Protein AF-A0A067QAR6-F1 (afdb_monomer_lite)

Structure (mmCIF, N/CA/C/O backbone):
data_AF-A0A067QAR6-F1
#
_entry.id   AF-A0A067QAR6-F1
#
loop_
_atom_site.group_PDB
_atom_site.id
_atom_site.type_symbol
_atom_site.label_atom_id
_atom_site.label_alt_id
_atom_site.label_comp_id
_atom_site.label_asym_id
_atom_site.label_entity_id
_atom_site.label_seq_id
_atom_site.pdbx_PDB_ins_code
_atom_site.Cartn_x
_atom_site.Cartn_y
_atom_site.Cartn_z
_atom_site.occupancy
_atom_site.B_iso_or_equiv
_atom_site.auth_seq_id
_atom_site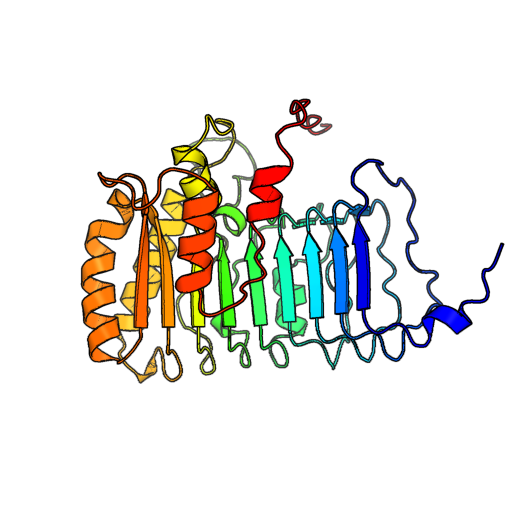.auth_comp_id
_atom_site.auth_asym_id
_atom_site.auth_atom_id
_atom_site.pdbx_PDB_model_num
ATOM 1 N N . MET A 1 1 ? 27.654 -8.808 -26.992 1.00 43.47 1 MET A N 1
ATOM 2 C CA . MET A 1 1 ? 27.359 -10.255 -26.971 1.00 43.47 1 MET A CA 1
ATOM 3 C C . MET A 1 1 ? 25.856 -10.398 -26.752 1.00 43.47 1 MET A C 1
ATOM 5 O O . MET A 1 1 ? 25.404 -10.300 -25.622 1.00 43.47 1 MET A O 1
ATOM 9 N N . LEU A 1 2 ? 25.072 -10.463 -27.833 1.00 51.50 2 LEU A N 1
ATOM 10 C CA . LEU A 1 2 ? 23.618 -10.654 -27.768 1.00 51.50 2 LEU A CA 1
ATOM 11 C C . LEU A 1 2 ? 23.373 -12.113 -27.371 1.00 51.50 2 LEU A C 1
ATOM 13 O O . LEU A 1 2 ? 23.380 -12.996 -28.224 1.00 51.50 2 LEU A O 1
ATOM 17 N N . LEU A 1 3 ? 23.249 -12.377 -26.069 1.00 54.41 3 LEU A N 1
ATOM 18 C CA . LEU A 1 3 ? 22.668 -13.630 -25.589 1.00 54.41 3 LEU A CA 1
ATOM 19 C C . LEU A 1 3 ? 21.355 -13.846 -26.346 1.00 54.41 3 LEU A C 1
ATOM 21 O O . LEU A 1 3 ? 20.575 -12.909 -26.495 1.00 54.41 3 LEU A O 1
ATOM 25 N N . HIS A 1 4 ? 21.141 -15.053 -26.865 1.00 65.06 4 HIS A N 1
ATOM 26 C CA . HIS A 1 4 ? 19.917 -15.428 -27.566 1.00 65.06 4 HIS A CA 1
ATOM 27 C C . HIS A 1 4 ? 18.717 -15.181 -26.628 1.00 65.06 4 HIS A C 1
ATOM 29 O O . HIS A 1 4 ? 18.416 -15.992 -25.753 1.00 65.06 4 HIS A O 1
ATOM 35 N N . LEU A 1 5 ? 18.048 -14.030 -26.784 1.00 70.44 5 LEU A N 1
ATOM 36 C CA . LEU A 1 5 ? 16.959 -13.560 -25.910 1.00 70.44 5 LEU A CA 1
ATOM 37 C C . LEU A 1 5 ? 15.720 -14.468 -25.964 1.00 70.44 5 LEU A C 1
ATOM 39 O O . LEU A 1 5 ? 14.790 -14.294 -25.185 1.00 70.44 5 LEU A O 1
ATOM 43 N N . THR A 1 6 ? 15.721 -15.481 -26.833 1.00 79.06 6 THR A N 1
ATOM 44 C CA . THR A 1 6 ? 14.687 -16.517 -26.920 1.00 79.06 6 THR A CA 1
ATOM 45 C C . THR A 1 6 ? 14.465 -17.247 -25.596 1.00 79.06 6 THR A C 1
ATOM 47 O O . THR A 1 6 ? 13.349 -17.671 -25.327 1.00 79.06 6 THR A O 1
ATOM 50 N N . VAL A 1 7 ? 15.487 -17.351 -24.736 1.00 81.25 7 VAL A N 1
ATOM 51 C CA . VAL A 1 7 ? 15.346 -17.968 -23.402 1.00 81.25 7 VAL A CA 1
ATOM 52 C C . VAL A 1 7 ? 14.402 -17.163 -22.495 1.00 81.25 7 VAL A C 1
ATOM 54 O O . VAL A 1 7 ? 13.737 -17.734 -21.635 1.00 81.25 7 VAL A O 1
ATOM 57 N N . LEU A 1 8 ? 14.284 -15.850 -22.711 1.00 85.12 8 LEU A N 1
ATOM 58 C CA . LEU A 1 8 ? 13.437 -14.970 -21.901 1.00 85.12 8 LEU A CA 1
ATOM 59 C C . LEU A 1 8 ? 11.961 -14.995 -22.320 1.00 85.12 8 LEU A C 1
ATOM 61 O O . LEU A 1 8 ? 11.107 -14.562 -21.551 1.00 85.12 8 LEU A O 1
ATOM 65 N N . ALA A 1 9 ? 11.635 -15.547 -23.494 1.00 88.81 9 ALA A N 1
ATOM 66 C CA . ALA A 1 9 ? 10.268 -15.582 -24.019 1.00 88.81 9 ALA A CA 1
ATOM 67 C C . ALA A 1 9 ? 9.298 -16.422 -23.168 1.00 88.81 9 ALA A C 1
ATOM 69 O O . ALA A 1 9 ? 8.087 -16.270 -23.299 1.00 88.81 9 ALA A O 1
ATOM 70 N N . HIS A 1 10 ? 9.820 -17.298 -22.304 1.00 93.69 10 HIS A N 1
ATOM 71 C CA . HIS A 1 10 ? 9.038 -18.134 -21.386 1.00 93.69 10 HIS A CA 1
ATOM 72 C C . HIS A 1 10 ? 9.132 -17.683 -19.922 1.00 93.69 10 HIS A C 1
ATOM 74 O O . HIS A 1 10 ? 8.605 -18.351 -19.031 1.00 93.69 10 HIS A O 1
ATOM 80 N N . LEU A 1 11 ? 9.828 -16.577 -19.653 1.00 95.62 11 LEU A N 1
ATOM 81 C CA . LEU A 1 11 ? 10.038 -16.094 -18.299 1.00 95.62 11 LEU A CA 1
ATOM 82 C C . LEU A 1 11 ? 8.732 -15.513 -17.746 1.00 95.62 11 LEU A C 1
ATOM 84 O O . LEU A 1 11 ? 8.232 -14.522 -18.265 1.00 95.62 11 LEU A O 1
ATOM 88 N N . ARG A 1 12 ? 8.193 -16.129 -16.687 1.00 96.75 12 ARG A N 1
ATOM 89 C CA . ARG A 1 12 ? 6.955 -15.682 -16.017 1.00 96.75 12 ARG A CA 1
ATOM 90 C C . ARG A 1 12 ? 7.205 -14.777 -14.817 1.00 96.75 12 ARG A C 1
ATOM 92 O O . ARG A 1 12 ? 6.357 -13.958 -14.489 1.00 96.75 12 ARG A O 1
ATOM 99 N N . LYS A 1 13 ? 8.367 -14.910 -14.178 1.00 96.31 13 LYS A N 1
ATOM 100 C CA . LYS A 1 13 ? 8.762 -14.127 -13.005 1.00 96.31 13 LYS A CA 1
ATOM 101 C C . LYS A 1 13 ? 10.189 -13.639 -13.177 1.00 96.31 13 LYS A C 1
ATOM 103 O O . LYS A 1 13 ? 11.062 -14.433 -13.524 1.00 96.31 13 LYS A O 1
ATOM 108 N N . LEU A 1 14 ? 10.424 -12.362 -12.917 1.00 93.44 14 LEU A N 1
ATOM 109 C CA . LEU A 1 14 ? 11.741 -11.746 -12.982 1.00 93.44 14 LEU A CA 1
ATOM 110 C C . LEU A 1 14 ? 11.940 -10.892 -11.738 1.00 93.44 14 LEU A C 1
ATOM 112 O O . LEU A 1 14 ? 11.202 -9.939 -11.513 1.00 93.44 14 LEU A O 1
ATOM 116 N N . HIS A 1 15 ? 12.946 -11.238 -10.943 1.00 92.81 15 HIS A N 1
ATOM 117 C CA . HIS A 1 15 ? 13.377 -10.439 -9.807 1.00 92.81 15 HIS A CA 1
ATOM 118 C C . HIS A 1 15 ? 14.818 -9.990 -10.033 1.00 92.81 15 HIS A C 1
ATOM 120 O O . HIS A 1 15 ? 15.694 -10.804 -10.330 1.00 92.81 15 HIS A O 1
ATOM 126 N N . ILE A 1 16 ? 15.043 -8.689 -9.921 1.00 88.88 16 ILE A N 1
ATOM 127 C CA . ILE A 1 16 ? 16.327 -8.033 -10.134 1.00 88.88 16 ILE A CA 1
ATOM 128 C C . ILE A 1 16 ? 16.641 -7.235 -8.880 1.00 88.88 16 ILE A C 1
ATOM 130 O O . ILE A 1 16 ? 15.838 -6.412 -8.457 1.00 88.88 16 ILE A O 1
ATOM 134 N N . CYS A 1 17 ? 17.833 -7.440 -8.332 1.00 89.00 17 CYS A N 1
ATOM 135 C CA . CYS A 1 17 ? 18.280 -6.789 -7.111 1.00 89.00 17 CYS A CA 1
ATOM 136 C C . CYS A 1 17 ? 19.700 -6.237 -7.304 1.00 89.00 17 CYS A C 1
ATOM 138 O O . CYS A 1 17 ? 20.630 -7.007 -7.555 1.00 89.00 17 CYS A O 1
ATOM 140 N N . ALA A 1 18 ? 19.881 -4.917 -7.197 1.00 83.88 18 ALA A N 1
ATOM 141 C CA . ALA A 1 18 ? 21.146 -4.224 -7.477 1.00 83.88 18 ALA A CA 1
ATOM 142 C C . ALA A 1 18 ? 21.791 -3.608 -6.212 1.00 83.88 18 ALA A C 1
ATOM 144 O O . ALA A 1 18 ? 22.154 -2.440 -6.166 1.00 83.88 18 ALA A O 1
ATOM 145 N N . LYS A 1 19 ? 21.999 -4.425 -5.170 1.00 74.50 19 LYS A N 1
ATOM 146 C CA . LYS A 1 19 ? 22.443 -4.016 -3.813 1.00 74.50 19 LYS A CA 1
ATOM 147 C C . LYS A 1 19 ? 23.746 -3.201 -3.676 1.00 74.50 19 LYS A C 1
ATOM 149 O O . LYS A 1 19 ? 24.029 -2.762 -2.569 1.00 74.50 19 LYS A O 1
ATOM 154 N N . SER A 1 20 ? 24.578 -3.042 -4.709 1.00 56.97 20 SER A N 1
ATOM 155 C CA . SER A 1 20 ? 25.986 -2.634 -4.513 1.00 56.97 20 SER A CA 1
ATOM 156 C C . SER A 1 20 ? 26.561 -1.647 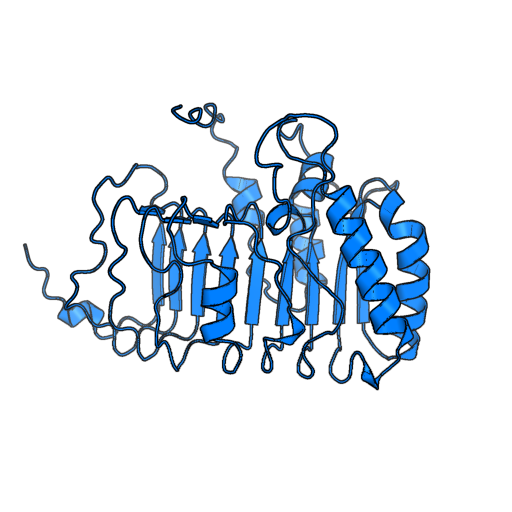-5.529 1.00 56.97 20 SER A C 1
ATOM 158 O O . SER A 1 20 ? 27.721 -1.256 -5.392 1.00 56.97 20 SER A O 1
ATOM 160 N N . THR A 1 21 ? 25.823 -1.237 -6.551 1.00 52.44 21 THR A N 1
ATOM 161 C CA . THR A 1 21 ? 26.387 -0.360 -7.579 1.00 52.44 21 THR A CA 1
ATOM 162 C C . THR A 1 21 ? 25.375 0.705 -7.925 1.00 52.44 21 THR A C 1
ATOM 164 O O . THR A 1 21 ? 24.275 0.377 -8.361 1.00 52.44 21 THR A O 1
ATOM 167 N N . THR A 1 22 ? 25.771 1.975 -7.807 1.00 56.12 22 THR A N 1
ATOM 168 C CA . THR A 1 22 ? 25.268 2.991 -8.728 1.00 56.12 22 THR A CA 1
ATOM 169 C C . THR A 1 22 ? 25.433 2.381 -10.114 1.00 56.12 22 THR A C 1
ATOM 171 O O . THR A 1 22 ? 26.554 2.147 -10.547 1.00 56.12 22 THR A O 1
ATOM 174 N N . CYS A 1 23 ? 24.346 1.944 -10.743 1.00 53.50 23 CYS A N 1
ATOM 175 C CA . CYS A 1 23 ? 24.392 1.392 -12.087 1.00 53.50 23 CYS A CA 1
ATOM 176 C C . CYS A 1 23 ? 24.240 2.585 -13.023 1.00 53.50 23 CYS A C 1
ATOM 178 O O . CYS A 1 23 ? 23.113 2.938 -13.358 1.00 53.50 23 CYS A O 1
ATOM 180 N N . PRO A 1 24 ? 25.333 3.250 -13.432 1.00 50.16 24 PRO A N 1
ATOM 181 C CA . PRO A 1 24 ? 25.262 4.607 -13.952 1.00 50.16 24 PRO A CA 1
ATOM 182 C C . PRO A 1 24 ? 24.843 4.626 -15.430 1.00 50.16 24 PRO A C 1
ATOM 184 O O . PRO A 1 24 ? 25.300 5.489 -16.167 1.00 50.16 24 PRO A O 1
ATOM 187 N N . ASN A 1 25 ? 24.141 3.587 -15.916 1.00 52.34 25 ASN A N 1
ATOM 188 C CA . ASN A 1 25 ? 23.687 3.476 -17.307 1.00 52.34 25 ASN A CA 1
ATOM 189 C C . ASN A 1 25 ? 22.860 2.211 -17.609 1.00 52.34 25 ASN A C 1
ATOM 191 O O . ASN A 1 25 ? 23.053 1.568 -18.648 1.00 52.34 25 ASN A O 1
ATOM 195 N N . LEU A 1 26 ? 21.938 1.797 -16.738 1.00 52.12 26 LEU A N 1
ATOM 196 C CA . LEU A 1 26 ? 21.032 0.717 -17.132 1.00 52.12 26 LEU A CA 1
ATOM 197 C C . LEU A 1 26 ? 19.935 1.272 -18.047 1.00 52.12 26 LEU A C 1
ATOM 199 O O . LEU A 1 26 ? 18.828 1.578 -17.625 1.00 52.12 26 LEU A O 1
ATOM 203 N N . SER A 1 27 ? 20.218 1.255 -19.352 1.00 61.88 27 SER A N 1
ATOM 204 C CA . SER A 1 27 ? 19.195 0.899 -20.346 1.00 61.88 27 SER A CA 1
ATOM 205 C C . SER A 1 27 ? 18.847 -0.580 -20.130 1.00 61.88 27 SER A C 1
ATOM 207 O O . SER A 1 27 ? 19.236 -1.456 -20.897 1.00 61.88 27 SER A O 1
ATOM 209 N N . PHE A 1 28 ? 18.215 -0.852 -18.980 1.00 64.00 28 PHE A N 1
ATOM 210 C CA . PHE A 1 28 ? 18.065 -2.174 -18.368 1.00 64.00 28 PHE A CA 1
ATOM 211 C C . PHE A 1 28 ? 17.471 -3.185 -19.349 1.00 64.00 28 PHE A C 1
ATOM 213 O O . PHE A 1 28 ? 17.881 -4.342 -19.433 1.00 64.00 28 PHE A O 1
ATOM 220 N N . PHE A 1 29 ? 16.530 -2.694 -20.141 1.00 73.38 29 PHE A N 1
ATOM 221 C CA . PHE A 1 29 ? 15.887 -3.416 -21.206 1.00 73.38 29 PHE A CA 1
ATOM 222 C C . PHE A 1 29 ? 16.184 -2.697 -22.523 1.00 73.38 29 PHE A C 1
ATOM 224 O O . PHE A 1 29 ? 15.906 -1.501 -22.646 1.00 73.38 29 PHE A O 1
ATOM 231 N N . PRO A 1 30 ? 16.740 -3.390 -23.532 1.00 77.69 30 PRO A N 1
ATOM 232 C CA . PRO A 1 30 ? 16.749 -2.863 -24.886 1.00 77.69 30 PRO A CA 1
ATOM 233 C C . PRO A 1 30 ? 15.307 -2.496 -25.276 1.00 77.69 30 PRO A C 1
ATOM 235 O O . PRO A 1 30 ? 14.423 -3.315 -25.037 1.00 77.69 30 PRO A O 1
ATOM 238 N N . PRO A 1 31 ? 15.037 -1.347 -25.922 1.00 71.62 31 PRO A N 1
ATOM 239 C CA . PRO A 1 31 ? 13.665 -0.928 -26.247 1.00 71.62 31 PRO A CA 1
ATOM 240 C C . PRO A 1 31 ? 12.856 -1.958 -27.055 1.00 71.62 31 PRO A C 1
ATOM 242 O O . PRO A 1 31 ? 11.631 -1.932 -27.061 1.00 71.62 31 PRO A O 1
ATOM 245 N N . ALA A 1 32 ? 13.547 -2.865 -27.752 1.00 82.00 32 ALA A N 1
ATOM 246 C CA . ALA A 1 32 ? 12.958 -3.919 -28.571 1.00 82.00 32 ALA A CA 1
ATOM 247 C C . ALA A 1 32 ? 12.712 -5.245 -27.824 1.00 82.00 32 ALA A C 1
ATOM 249 O O . ALA A 1 32 ? 12.269 -6.207 -28.449 1.00 82.00 32 ALA A O 1
ATOM 250 N N . ILE A 1 33 ? 13.040 -5.347 -26.531 1.00 87.25 33 ILE A N 1
ATOM 251 C CA . ILE A 1 33 ? 12.813 -6.583 -25.780 1.00 87.25 33 ILE A CA 1
ATOM 252 C C . ILE A 1 33 ? 11.342 -6.694 -25.368 1.00 87.25 33 ILE A C 1
ATOM 254 O O . ILE A 1 33 ? 10.717 -5.743 -24.891 1.00 87.25 33 ILE A O 1
ATOM 258 N N . GLU A 1 34 ? 10.791 -7.885 -25.556 1.00 91.31 34 GLU A N 1
ATOM 259 C CA . GLU A 1 34 ? 9.416 -8.213 -25.208 1.00 91.31 34 GLU A CA 1
ATOM 260 C C . GLU A 1 34 ? 9.418 -9.423 -24.282 1.00 91.31 34 GLU A C 1
ATOM 262 O O . GLU A 1 34 ? 10.111 -10.412 -24.535 1.00 91.31 34 GLU A O 1
ATOM 267 N N . PHE A 1 35 ? 8.624 -9.340 -23.217 1.00 93.69 35 PHE A N 1
ATOM 268 C CA . PHE A 1 35 ? 8.363 -10.467 -22.338 1.00 93.69 35 PHE A CA 1
ATOM 269 C C . PHE A 1 35 ? 6.881 -10.838 -22.442 1.00 93.69 35 PHE A C 1
ATOM 271 O O . PHE A 1 35 ? 6.062 -10.365 -21.651 1.00 93.69 35 PHE A O 1
ATOM 278 N N . PRO A 1 36 ? 6.505 -11.673 -23.426 1.00 94.75 36 PRO A N 1
ATOM 279 C CA . PRO A 1 36 ? 5.101 -11.896 -23.761 1.00 94.75 36 PRO A CA 1
ATOM 280 C C . PRO A 1 36 ? 4.323 -12.619 -22.655 1.00 94.75 36 PRO A C 1
ATOM 282 O O . PRO A 1 36 ? 3.100 -12.531 -22.622 1.00 94.75 36 PRO A O 1
ATOM 285 N N . VAL A 1 37 ? 5.017 -13.326 -21.754 1.00 96.81 37 VAL A N 1
ATOM 286 C CA . VAL A 1 37 ? 4.413 -14.138 -20.682 1.00 96.81 37 VAL A CA 1
ATOM 287 C C . VAL A 1 37 ? 4.896 -13.758 -19.278 1.00 96.81 37 VAL A C 1
ATOM 289 O O . VAL A 1 37 ? 4.639 -14.502 -18.334 1.00 96.81 37 VAL A O 1
ATOM 292 N N . LEU A 1 38 ? 5.610 -12.636 -19.122 1.00 96.94 38 LEU A N 1
ATOM 293 C CA . LEU A 1 38 ? 6.071 -12.193 -17.804 1.00 96.94 38 LEU A CA 1
ATOM 294 C C . LEU A 1 38 ? 4.891 -11.655 -17.001 1.00 96.94 38 LEU A C 1
ATOM 296 O O . LEU A 1 38 ? 4.304 -10.643 -17.364 1.00 96.94 38 LEU A O 1
ATOM 300 N N . GLU A 1 39 ? 4.568 -12.344 -15.914 1.00 97.81 39 GLU A N 1
ATOM 301 C CA . GLU A 1 39 ? 3.437 -12.063 -15.030 1.00 97.81 39 GLU A CA 1
ATOM 302 C C . GLU A 1 39 ? 3.857 -11.252 -13.804 1.00 97.81 39 GLU A C 1
ATOM 304 O O . GLU A 1 39 ? 3.062 -10.445 -13.319 1.00 97.81 39 GLU A O 1
ATOM 309 N N . GLU A 1 40 ? 5.087 -11.449 -13.320 1.00 97.00 40 GLU A N 1
ATOM 310 C CA . GLU A 1 40 ? 5.622 -10.795 -12.122 1.00 97.00 40 GLU A CA 1
ATOM 311 C C . GLU A 1 40 ? 6.994 -10.173 -12.406 1.00 97.00 40 GLU A C 1
ATOM 313 O O . GLU A 1 40 ? 7.930 -10.862 -12.826 1.00 97.00 40 GLU A O 1
ATOM 318 N N . LEU A 1 41 ? 7.120 -8.875 -12.138 1.00 94.94 41 LEU A N 1
ATOM 319 C CA . LEU A 1 41 ? 8.373 -8.135 -12.228 1.00 94.94 41 LEU A CA 1
ATOM 320 C C . LEU A 1 41 ? 8.663 -7.464 -10.891 1.00 94.94 41 LEU A C 1
ATOM 322 O O . LEU A 1 41 ? 7.845 -6.700 -10.384 1.00 94.94 41 LEU A O 1
ATOM 326 N N . SER A 1 42 ? 9.844 -7.724 -10.346 1.00 93.94 42 SER A N 1
ATOM 327 C CA . SER A 1 42 ? 10.320 -7.105 -9.119 1.00 93.94 42 SER A CA 1
ATOM 328 C C . SER A 1 42 ? 11.695 -6.484 -9.339 1.00 93.94 42 SER A C 1
ATOM 330 O O . SER A 1 42 ? 12.624 -7.167 -9.772 1.00 93.94 42 SER A O 1
ATOM 332 N N . LEU A 1 43 ? 11.809 -5.189 -9.053 1.00 91.56 43 LEU A N 1
ATOM 333 C CA . LEU A 1 43 ? 13.042 -4.414 -9.151 1.00 91.56 43 LEU A CA 1
ATOM 334 C C . LEU A 1 43 ? 13.403 -3.877 -7.764 1.00 91.56 43 LEU A C 1
ATOM 336 O O . LEU A 1 43 ? 12.589 -3.204 -7.134 1.00 91.56 43 LEU A O 1
ATOM 340 N N . GLU A 1 44 ? 14.612 -4.175 -7.295 1.00 90.56 44 GLU A N 1
ATOM 341 C CA . GLU A 1 44 ? 15.107 -3.791 -5.973 1.00 90.56 44 GLU A CA 1
ATOM 342 C C . GLU A 1 44 ? 16.455 -3.051 -6.059 1.00 90.56 44 GLU A C 1
ATOM 344 O O . GLU A 1 44 ? 17.356 -3.462 -6.799 1.00 90.56 44 GLU A O 1
ATOM 349 N N . CYS A 1 45 ? 16.615 -1.993 -5.257 1.00 82.75 45 CYS A N 1
ATOM 350 C CA . CYS A 1 45 ? 17.864 -1.244 -5.065 1.00 82.75 45 CYS A CA 1
ATOM 351 C C . CYS A 1 45 ? 18.449 -0.704 -6.377 1.00 82.75 45 CYS A C 1
ATOM 353 O O . CYS A 1 45 ? 19.623 -0.916 -6.666 1.00 82.75 45 CYS A O 1
ATOM 355 N N . THR A 1 46 ? 17.636 -0.048 -7.204 1.00 78.62 46 THR A N 1
ATOM 356 C CA . THR A 1 46 ? 18.066 0.439 -8.524 1.00 78.62 46 THR A CA 1
ATOM 357 C C . THR A 1 46 ? 17.883 1.950 -8.624 1.00 78.62 46 THR A C 1
ATOM 359 O O . THR A 1 46 ? 16.800 2.461 -8.368 1.00 78.62 46 THR A O 1
ATOM 362 N N . PHE A 1 47 ? 18.936 2.651 -9.045 1.00 82.69 47 PHE A N 1
ATOM 363 C CA . PHE A 1 47 ? 18.883 4.062 -9.428 1.00 82.69 47 PHE A CA 1
ATOM 364 C C . PHE A 1 47 ? 18.924 4.158 -10.954 1.00 82.69 47 PHE A C 1
ATOM 366 O O . PHE A 1 47 ? 19.875 3.671 -11.574 1.00 82.69 47 PHE A O 1
ATOM 373 N N . VAL A 1 48 ? 17.901 4.759 -11.556 1.00 80.19 48 VAL A N 1
ATOM 374 C CA . VAL A 1 48 ? 17.789 4.932 -13.006 1.00 80.19 48 VAL A CA 1
ATOM 375 C C . VAL A 1 48 ? 18.050 6.395 -13.351 1.00 80.19 48 VAL A C 1
ATOM 377 O O . VAL A 1 48 ? 17.204 7.265 -13.155 1.00 80.19 48 VAL A O 1
ATOM 380 N N . ASP A 1 49 ? 19.249 6.653 -13.869 1.00 72.56 49 ASP A N 1
ATOM 381 C CA . ASP A 1 49 ? 19.775 7.988 -14.173 1.00 72.56 49 ASP A CA 1
ATOM 382 C C . ASP A 1 49 ? 19.257 8.590 -15.491 1.00 72.56 49 ASP A C 1
ATOM 384 O O . ASP A 1 49 ? 19.419 9.784 -15.736 1.00 72.56 49 ASP A O 1
ATOM 388 N N . LYS A 1 50 ? 18.641 7.770 -16.345 1.00 72.88 50 LYS A N 1
ATOM 389 C CA . LYS A 1 50 ? 18.106 8.139 -17.664 1.00 72.88 50 LYS A CA 1
ATOM 390 C C . LYS A 1 50 ? 16.639 7.752 -17.790 1.00 72.88 50 LYS A C 1
ATOM 392 O O . LYS A 1 50 ? 16.145 6.948 -17.008 1.00 72.88 50 LYS A O 1
ATOM 397 N N . ALA A 1 51 ? 15.979 8.252 -18.837 1.00 71.25 51 ALA A N 1
ATOM 398 C CA . ALA A 1 51 ? 14.629 7.838 -19.200 1.00 71.25 51 ALA A CA 1
ATOM 399 C C . ALA A 1 51 ? 14.490 6.303 -19.206 1.00 71.25 51 ALA A C 1
ATOM 401 O O . ALA A 1 51 ? 15.078 5.607 -20.043 1.00 71.25 51 ALA A O 1
ATOM 402 N N . LEU A 1 52 ? 13.716 5.780 -18.253 1.00 75.62 52 LEU A N 1
ATOM 403 C CA . LEU A 1 52 ? 13.465 4.350 -18.118 1.00 75.62 52 LEU A CA 1
ATOM 404 C C . LEU A 1 52 ? 12.647 3.847 -19.316 1.00 75.62 52 LEU A C 1
ATOM 406 O O . LEU A 1 52 ? 11.455 4.123 -19.447 1.00 75.62 52 LEU A O 1
ATOM 410 N N . GLY A 1 53 ? 13.297 3.095 -20.205 1.00 83.25 53 GLY A N 1
ATOM 411 C CA . GLY A 1 53 ? 12.639 2.403 -21.310 1.00 83.25 53 GLY A CA 1
ATOM 412 C C . GLY A 1 53 ? 12.049 1.078 -20.840 1.00 83.25 53 GLY A C 1
ATOM 413 O O . GLY A 1 53 ? 12.762 0.077 -20.770 1.00 83.25 53 GLY A O 1
ATOM 414 N N . TRP A 1 54 ? 10.758 1.062 -20.514 1.00 88.38 54 TRP A N 1
ATOM 415 C CA . TRP A 1 54 ? 10.076 -0.175 -20.142 1.00 88.38 54 TRP A CA 1
ATOM 416 C C . TRP A 1 54 ? 9.942 -1.125 -21.343 1.00 88.38 54 TRP A C 1
ATOM 418 O O . TRP A 1 54 ? 9.574 -0.682 -22.435 1.00 88.38 54 TRP A O 1
ATOM 428 N N . PRO A 1 55 ? 10.209 -2.431 -21.168 1.00 90.44 55 PRO A N 1
ATOM 429 C CA . PRO A 1 55 ? 9.950 -3.420 -22.202 1.00 90.44 55 PRO A CA 1
ATOM 430 C C . PRO A 1 55 ? 8.444 -3.599 -22.412 1.00 90.44 55 PRO A C 1
ATOM 432 O O . PRO A 1 55 ? 7.624 -3.164 -21.601 1.00 90.44 55 PRO A O 1
ATOM 435 N N . ARG A 1 56 ? 8.056 -4.295 -23.485 1.00 91.62 56 ARG A N 1
ATOM 436 C CA . ARG A 1 56 ? 6.649 -4.682 -23.665 1.00 91.62 56 ARG A CA 1
ATOM 437 C C . ARG A 1 56 ? 6.304 -5.823 -22.713 1.00 91.62 56 ARG A C 1
ATOM 439 O O . ARG A 1 56 ? 6.923 -6.887 -22.766 1.00 91.62 56 ARG A O 1
ATOM 446 N N . LEU A 1 57 ? 5.305 -5.584 -21.866 1.00 95.00 57 LEU A N 1
ATOM 447 C CA . LEU A 1 57 ? 4.919 -6.447 -20.746 1.00 95.00 57 LEU A CA 1
ATOM 448 C C . LEU A 1 57 ? 3.406 -6.775 -20.764 1.00 95.00 57 LEU A C 1
ATOM 450 O O . LEU A 1 57 ? 2.700 -6.493 -19.796 1.00 95.00 57 LEU A O 1
ATOM 454 N N . PRO A 1 58 ? 2.860 -7.349 -21.857 1.00 95.75 58 PRO A N 1
ATOM 455 C CA . PRO A 1 58 ? 1.408 -7.503 -22.032 1.00 95.75 58 PRO A CA 1
ATOM 456 C C . PRO A 1 58 ? 0.743 -8.427 -20.996 1.00 95.75 58 PRO A C 1
ATOM 458 O O . PRO A 1 58 ? -0.445 -8.273 -20.701 1.00 95.75 58 PRO A O 1
ATOM 461 N N . ALA A 1 59 ? 1.497 -9.377 -20.437 1.00 97.31 59 ALA A N 1
ATOM 462 C CA . ALA A 1 59 ? 1.021 -10.333 -19.439 1.00 97.31 59 ALA A CA 1
ATOM 463 C C . ALA A 1 59 ? 1.297 -9.905 -17.989 1.00 97.31 59 ALA A C 1
ATOM 465 O O . ALA A 1 59 ? 0.946 -10.647 -17.074 1.00 97.31 59 ALA A O 1
ATOM 466 N N . LEU A 1 60 ? 1.905 -8.735 -17.756 1.00 97.88 60 LEU A N 1
ATOM 467 C CA . LEU A 1 60 ? 2.322 -8.343 -16.413 1.00 97.88 60 LEU A CA 1
ATOM 468 C C . LEU A 1 60 ? 1.110 -8.080 -15.530 1.00 97.88 60 LEU A C 1
ATOM 470 O O . LEU A 1 60 ? 0.299 -7.201 -15.814 1.00 97.88 60 LEU A O 1
ATOM 474 N N . THR A 1 61 ? 1.016 -8.843 -14.446 1.00 98.00 61 THR A N 1
ATOM 475 C CA . THR A 1 61 ? -0.061 -8.749 -13.455 1.00 98.00 61 THR A CA 1
ATOM 476 C C . THR A 1 61 ? 0.407 -8.140 -12.143 1.00 98.00 61 THR A C 1
ATOM 478 O O . THR A 1 61 ? -0.396 -7.496 -11.464 1.00 98.00 61 THR A O 1
ATOM 481 N N . HIS A 1 62 ? 1.691 -8.295 -11.816 1.00 97.06 62 HIS A N 1
ATOM 482 C CA . HIS A 1 62 ? 2.294 -7.840 -10.573 1.00 97.06 62 HIS A CA 1
ATOM 483 C C . HIS A 1 62 ? 3.599 -7.084 -10.844 1.00 97.06 62 HIS A C 1
ATOM 485 O O . HIS A 1 62 ? 4.526 -7.622 -11.453 1.00 97.06 62 HIS A O 1
ATOM 491 N N . LEU A 1 63 ? 3.665 -5.843 -10.363 1.00 95.81 63 LEU A N 1
ATOM 492 C CA . LEU A 1 63 ? 4.862 -5.011 -10.366 1.00 95.81 63 LEU A CA 1
ATOM 493 C C . LEU A 1 63 ? 5.262 -4.657 -8.930 1.00 95.81 63 LEU A C 1
ATOM 495 O O . LEU A 1 63 ? 4.469 -4.065 -8.202 1.00 95.81 63 LEU A O 1
ATOM 499 N N . ARG A 1 64 ? 6.505 -4.958 -8.554 1.00 94.69 64 ARG A N 1
ATOM 500 C CA . ARG A 1 64 ? 7.105 -4.543 -7.282 1.00 94.69 64 ARG A CA 1
ATOM 501 C C . ARG A 1 64 ? 8.332 -3.678 -7.529 1.00 94.69 64 ARG A C 1
ATOM 503 O O . ARG A 1 64 ? 9.276 -4.123 -8.179 1.00 94.69 64 ARG A O 1
ATOM 510 N N . LEU A 1 65 ? 8.339 -2.481 -6.958 1.00 92.62 65 LEU A N 1
ATOM 511 C CA . LEU A 1 65 ? 9.473 -1.562 -6.957 1.00 92.62 65 LEU A CA 1
ATOM 512 C C . LEU A 1 65 ? 9.905 -1.329 -5.512 1.00 92.62 65 LEU A C 1
ATOM 514 O O . LEU A 1 65 ? 9.090 -0.936 -4.679 1.00 92.62 65 LEU A O 1
ATOM 518 N N . GLN A 1 66 ? 11.173 -1.593 -5.209 1.00 91.62 66 GLN A N 1
ATOM 519 C CA . GLN A 1 66 ? 11.723 -1.461 -3.864 1.00 91.62 66 GLN A CA 1
ATOM 520 C C . GLN A 1 66 ? 13.061 -0.724 -3.891 1.00 91.62 66 GLN A C 1
ATOM 522 O O . GLN A 1 66 ? 13.952 -1.130 -4.632 1.00 91.62 66 GLN A O 1
ATOM 527 N N . ASN A 1 67 ? 13.245 0.312 -3.065 1.00 88.75 67 ASN A N 1
ATOM 528 C CA . ASN A 1 67 ? 14.460 1.142 -3.076 1.00 88.75 67 ASN A CA 1
ATOM 529 C C . ASN A 1 67 ? 14.812 1.564 -4.516 1.00 88.75 67 ASN A C 1
ATOM 531 O O . ASN A 1 67 ? 15.902 1.273 -5.018 1.00 88.75 67 ASN A O 1
ATOM 535 N N . PHE A 1 68 ? 13.815 2.097 -5.221 1.00 87.56 68 PHE A N 1
ATOM 536 C CA . PHE A 1 68 ? 13.873 2.343 -6.657 1.00 87.56 68 PHE A CA 1
ATOM 537 C C . PHE A 1 68 ? 13.733 3.836 -6.918 1.00 87.56 68 PHE A C 1
ATOM 539 O O . PHE A 1 68 ? 12.722 4.422 -6.548 1.00 87.56 68 PHE A O 1
ATOM 546 N N . ASP A 1 69 ? 14.722 4.433 -7.571 1.00 86.81 69 ASP A N 1
ATOM 547 C CA . ASP A 1 69 ? 14.741 5.865 -7.855 1.00 86.81 69 ASP A CA 1
ATOM 548 C C . ASP A 1 69 ? 14.805 6.106 -9.359 1.00 86.81 69 ASP A C 1
ATOM 550 O O . ASP A 1 69 ? 15.644 5.527 -10.056 1.00 86.81 69 ASP A O 1
ATOM 554 N N . VAL A 1 70 ? 13.942 6.989 -9.860 1.00 85.25 70 VAL A N 1
ATOM 555 C CA . VAL A 1 70 ? 13.921 7.389 -11.274 1.00 85.25 70 VAL A CA 1
ATOM 556 C C . VAL A 1 70 ? 14.203 8.879 -11.397 1.00 85.25 70 VAL A C 1
ATOM 558 O O . VAL A 1 70 ? 13.568 9.703 -10.738 1.00 85.25 70 VAL A O 1
ATOM 561 N N . VAL A 1 71 ? 15.153 9.232 -12.265 1.00 84.25 71 VAL A N 1
ATOM 562 C CA . VAL A 1 71 ? 15.455 10.633 -12.591 1.00 84.25 71 VAL A CA 1
ATOM 563 C C . VAL A 1 71 ? 14.523 11.170 -13.676 1.00 84.25 71 VAL A C 1
ATOM 565 O O . VAL A 1 71 ? 14.076 12.307 -13.588 1.00 84.25 71 VAL A O 1
ATOM 568 N N . GLU A 1 72 ? 14.210 10.361 -14.691 1.00 83.75 72 GLU A N 1
ATOM 569 C CA . GLU A 1 72 ? 13.363 10.761 -15.818 1.00 83.75 72 GLU A CA 1
ATOM 570 C C . GLU A 1 72 ? 12.483 9.598 -16.301 1.00 83.75 72 GLU A C 1
ATOM 572 O O . GLU A 1 72 ? 12.907 8.440 -16.351 1.00 83.75 72 GLU A O 1
ATOM 577 N N . GLY A 1 73 ? 11.260 9.921 -16.726 1.00 83.31 73 GLY A N 1
ATOM 578 C CA . GLY A 1 73 ? 10.320 8.970 -17.313 1.00 83.31 73 GLY A CA 1
ATOM 579 C C . GLY A 1 73 ? 9.273 8.434 -16.330 1.00 83.31 73 GLY A C 1
ATOM 580 O O . GLY A 1 73 ? 9.178 8.898 -15.191 1.00 83.31 73 GLY A O 1
ATOM 581 N N . PRO A 1 74 ? 8.431 7.496 -16.794 1.00 86.50 74 PRO A N 1
ATOM 582 C CA . PRO A 1 74 ? 7.333 6.965 -16.006 1.00 86.50 74 PRO A CA 1
ATOM 583 C C . PRO A 1 74 ? 7.834 5.893 -15.030 1.00 86.50 74 PRO A C 1
ATOM 585 O O . PRO A 1 74 ? 8.472 4.914 -15.426 1.00 86.50 74 PRO A O 1
ATOM 588 N N . LEU A 1 75 ? 7.512 6.059 -13.747 1.00 87.88 75 LEU A N 1
ATOM 589 C CA . LEU A 1 75 ? 7.879 5.107 -12.695 1.00 87.88 75 LEU A CA 1
ATOM 590 C C . LEU A 1 75 ? 7.158 3.759 -12.838 1.00 87.88 75 LEU A C 1
ATOM 592 O O . LEU A 1 75 ? 7.698 2.721 -12.478 1.00 87.88 75 LEU A O 1
ATOM 596 N N . ILE A 1 76 ? 5.942 3.772 -13.379 1.00 91.31 76 ILE A N 1
ATOM 597 C CA . ILE A 1 76 ? 5.174 2.577 -13.731 1.00 91.31 76 ILE A CA 1
ATOM 598 C C . ILE A 1 76 ? 5.030 2.600 -15.257 1.00 91.31 76 ILE A C 1
ATOM 600 O O . ILE A 1 76 ? 4.670 3.652 -15.790 1.00 91.31 76 ILE A O 1
ATOM 604 N N . PRO A 1 77 ? 5.291 1.496 -15.987 1.00 90.19 77 PRO A N 1
ATOM 605 C CA . PRO A 1 77 ? 5.060 1.463 -17.431 1.00 90.19 77 PRO A CA 1
ATOM 606 C C . PRO A 1 77 ? 3.638 1.913 -17.750 1.00 90.19 77 PRO A C 1
ATOM 608 O O . PRO A 1 77 ? 2.737 1.642 -16.965 1.00 90.19 77 PRO A O 1
ATOM 611 N N . LYS A 1 78 ? 3.410 2.551 -18.897 1.00 89.88 78 LYS A N 1
ATOM 612 C CA . LYS A 1 78 ? 2.052 2.815 -19.399 1.00 89.88 78 LYS A CA 1
ATOM 613 C C . LYS A 1 78 ? 1.507 1.582 -20.118 1.00 89.88 78 LYS A C 1
ATOM 615 O O . LYS A 1 78 ? 2.273 0.706 -20.514 1.00 89.88 78 LYS A O 1
ATOM 620 N N . ASP A 1 79 ? 0.189 1.534 -20.286 1.00 88.31 79 ASP A N 1
ATOM 621 C CA . ASP A 1 79 ? -0.498 0.525 -21.098 1.00 88.31 79 ASP A CA 1
ATOM 622 C C . ASP A 1 79 ? -0.227 -0.928 -20.671 1.00 88.31 79 ASP A C 1
ATOM 624 O O . ASP A 1 79 ? 0.017 -1.803 -21.503 1.00 88.31 79 ASP A O 1
ATOM 628 N N . LEU A 1 80 ? -0.293 -1.208 -19.365 1.00 95.19 80 LEU A N 1
ATOM 629 C CA . LEU A 1 80 ? -0.281 -2.572 -18.832 1.00 95.19 80 LEU A CA 1
ATOM 630 C C . LEU A 1 80 ? -1.719 -3.078 -18.591 1.00 95.19 80 LEU A C 1
ATOM 632 O O . LEU A 1 80 ? -2.209 -3.028 -17.460 1.00 95.19 80 LEU A O 1
ATOM 636 N N . PRO A 1 81 ? -2.431 -3.602 -19.610 1.00 93.69 81 PRO A N 1
ATOM 637 C CA . PRO A 1 81 ? -3.851 -3.962 -19.491 1.00 93.69 81 PRO A CA 1
ATOM 638 C C . PRO A 1 81 ? -4.110 -5.078 -18.468 1.00 93.69 81 PRO A C 1
ATOM 640 O O . PRO A 1 81 ? -5.228 -5.234 -17.962 1.00 93.69 81 PRO A O 1
ATOM 643 N N . SER A 1 82 ? -3.079 -5.863 -18.163 1.00 97.00 82 SER A N 1
ATOM 644 C CA . SER A 1 82 ? -3.123 -7.003 -17.249 1.00 97.00 82 SER A CA 1
ATOM 645 C C . SER A 1 82 ? -2.679 -6.655 -15.830 1.00 97.00 82 SER A C 1
ATOM 647 O O . SER A 1 82 ? -2.833 -7.499 -14.952 1.00 97.00 82 SER A O 1
ATOM 649 N N . LEU A 1 83 ? -2.194 -5.433 -15.568 1.00 97.88 83 LEU A N 1
ATOM 650 C CA . LEU A 1 83 ? -1.692 -5.060 -14.247 1.00 97.88 83 LEU A CA 1
ATOM 651 C C . LEU A 1 83 ? -2.838 -5.066 -13.232 1.00 97.88 83 LEU A C 1
ATOM 653 O O . LEU A 1 83 ? -3.877 -4.435 -13.443 1.00 97.88 83 LEU A O 1
ATOM 657 N N . ARG A 1 84 ? -2.674 -5.826 -12.149 1.00 97.75 84 ARG A N 1
ATOM 658 C CA . ARG A 1 84 ? -3.658 -5.952 -11.061 1.00 97.75 84 ARG A CA 1
ATOM 659 C C . ARG A 1 84 ? -3.061 -5.634 -9.699 1.00 97.75 84 ARG A C 1
ATOM 661 O O . ARG A 1 84 ? -3.820 -5.274 -8.806 1.00 97.75 84 ARG A O 1
ATOM 668 N N . TRP A 1 85 ? -1.746 -5.761 -9.545 1.00 96.69 85 TRP A N 1
ATOM 669 C CA . TRP A 1 85 ? -1.042 -5.608 -8.278 1.00 96.69 85 TRP A CA 1
ATOM 670 C C . TRP A 1 85 ? 0.197 -4.732 -8.447 1.00 96.69 85 TRP A C 1
ATOM 672 O O . TRP A 1 85 ? 1.057 -5.014 -9.282 1.00 96.69 85 TRP A O 1
ATOM 682 N N . VAL A 1 86 ? 0.279 -3.679 -7.637 1.00 95.38 86 VAL A N 1
ATOM 683 C CA . VAL A 1 86 ? 1.457 -2.818 -7.518 1.00 95.38 86 VAL A CA 1
ATOM 684 C C . VAL A 1 86 ? 1.935 -2.760 -6.065 1.00 95.38 86 VAL A C 1
ATOM 686 O O . VAL A 1 86 ? 1.133 -2.553 -5.153 1.00 95.38 86 VAL A O 1
ATOM 689 N N . GLU A 1 87 ? 3.241 -2.917 -5.860 1.00 94.50 87 GLU A N 1
ATOM 690 C CA . GLU A 1 87 ? 3.928 -2.672 -4.589 1.00 94.50 87 GLU A CA 1
ATOM 691 C C . GLU A 1 87 ? 5.024 -1.627 -4.783 1.00 94.50 87 GLU A C 1
ATOM 693 O O . GLU A 1 87 ? 5.900 -1.790 -5.635 1.00 94.50 87 GLU A O 1
ATOM 698 N N . LEU A 1 88 ? 4.984 -0.570 -3.979 1.00 92.88 88 LEU A N 1
ATOM 699 C CA . LEU A 1 88 ? 5.938 0.532 -4.001 1.00 92.88 88 LEU A CA 1
ATOM 700 C C . LEU A 1 88 ? 6.535 0.665 -2.606 1.00 92.88 88 LEU A C 1
ATOM 702 O O . LEU A 1 88 ? 5.822 0.979 -1.656 1.00 92.88 88 LEU A O 1
ATOM 706 N N . ILE A 1 89 ? 7.827 0.386 -2.473 1.00 91.31 89 ILE A N 1
ATOM 707 C CA . ILE A 1 89 ? 8.531 0.387 -1.191 1.00 91.31 89 ILE A CA 1
ATOM 708 C C . ILE A 1 89 ? 9.755 1.294 -1.302 1.00 91.31 89 ILE A C 1
ATOM 710 O O . ILE A 1 89 ? 10.685 0.943 -2.021 1.00 91.31 89 ILE A O 1
ATOM 714 N N . ALA A 1 90 ? 9.797 2.429 -0.600 1.00 88.50 90 ALA A N 1
ATOM 715 C CA . ALA A 1 90 ? 10.923 3.371 -0.674 1.00 88.50 90 ALA A CA 1
ATOM 716 C C . ALA A 1 90 ? 11.265 3.749 -2.127 1.00 88.50 90 ALA A C 1
ATOM 718 O O . ALA A 1 90 ? 12.361 3.484 -2.622 1.00 88.50 90 ALA A O 1
ATOM 719 N N . VAL A 1 91 ? 10.276 4.290 -2.838 1.00 88.38 91 VAL A N 1
ATOM 720 C CA . VAL A 1 91 ? 10.394 4.630 -4.259 1.00 88.38 91 VAL A CA 1
ATOM 721 C C . VAL A 1 91 ? 10.462 6.143 -4.426 1.00 88.38 91 VAL A C 1
ATOM 723 O O . VAL A 1 91 ? 9.526 6.843 -4.049 1.00 88.38 91 VAL A O 1
ATOM 726 N N . GLY A 1 92 ? 11.546 6.659 -4.993 1.00 84.62 92 GLY A N 1
ATOM 727 C CA . GLY A 1 92 ? 11.744 8.088 -5.213 1.00 84.62 92 GLY A CA 1
ATOM 728 C C . GLY A 1 92 ? 11.661 8.487 -6.683 1.00 84.62 92 GLY A C 1
ATOM 729 O O . GLY A 1 92 ? 11.894 7.702 -7.606 1.00 84.62 92 GLY A O 1
ATOM 730 N N . SER A 1 93 ? 11.330 9.752 -6.912 1.00 82.06 93 SER A N 1
ATOM 731 C CA . SER A 1 93 ? 11.300 10.355 -8.238 1.00 82.06 93 SER A CA 1
ATOM 732 C C . SER A 1 93 ? 11.841 11.784 -8.163 1.00 82.06 93 SER A C 1
ATOM 734 O O . SER A 1 93 ? 11.432 12.542 -7.285 1.00 82.06 93 SER A O 1
ATOM 736 N N . GLN A 1 94 ? 12.754 12.162 -9.057 1.00 80.19 94 GLN A N 1
ATOM 737 C CA . GLN A 1 94 ? 13.297 13.528 -9.100 1.00 80.19 94 GLN A CA 1
ATOM 738 C C . GLN A 1 94 ? 12.319 14.516 -9.762 1.00 80.19 94 GLN A C 1
ATOM 740 O O . GLN A 1 94 ? 11.348 14.116 -10.413 1.00 80.19 94 GLN A O 1
ATOM 745 N N . ASP A 1 95 ? 12.583 15.816 -9.618 1.00 69.38 95 ASP A N 1
ATOM 746 C CA . ASP A 1 95 ? 11.787 16.876 -10.243 1.00 69.38 95 ASP A CA 1
ATOM 747 C C . ASP A 1 95 ? 11.693 16.687 -11.769 1.00 69.38 95 ASP A C 1
ATOM 749 O O . ASP A 1 95 ? 12.700 16.548 -12.462 1.00 69.38 95 ASP A O 1
ATOM 753 N N . GLY A 1 96 ? 10.466 16.691 -12.302 1.00 68.38 96 GLY A N 1
ATOM 754 C CA . GLY A 1 96 ? 10.189 16.515 -13.736 1.00 68.38 96 GLY A CA 1
ATOM 755 C C . GLY A 1 96 ? 9.808 15.093 -14.163 1.00 68.38 96 GLY A C 1
ATOM 756 O O . GLY A 1 96 ? 9.411 14.891 -15.312 1.00 68.38 96 GLY A O 1
ATOM 757 N N . THR A 1 97 ? 9.864 14.118 -13.255 1.00 72.75 97 THR A N 1
ATOM 758 C CA . THR A 1 97 ? 9.283 12.785 -13.475 1.00 72.75 97 THR A CA 1
ATOM 759 C C . THR A 1 97 ? 7.753 12.818 -13.503 1.00 72.75 97 THR A C 1
ATOM 761 O O . THR A 1 97 ? 7.110 13.736 -12.984 1.00 72.75 97 THR A O 1
ATOM 764 N N . GLU A 1 98 ? 7.149 11.805 -14.134 1.00 79.44 98 GLU A N 1
ATOM 765 C CA . GLU A 1 98 ? 5.701 11.619 -14.058 1.00 79.44 98 GLU A CA 1
ATOM 766 C C . GLU A 1 98 ? 5.290 11.419 -12.600 1.00 79.44 98 GLU A C 1
ATOM 768 O O . GLU A 1 98 ? 5.886 10.619 -11.877 1.00 79.44 98 GLU A O 1
ATOM 773 N N . ASN A 1 99 ? 4.252 12.136 -12.173 1.00 84.44 99 ASN A N 1
ATOM 774 C CA . ASN A 1 99 ? 3.771 12.006 -10.814 1.00 84.44 99 ASN A CA 1
ATOM 775 C C . ASN A 1 99 ? 3.257 10.580 -10.556 1.00 84.44 99 ASN A C 1
ATOM 777 O O . ASN A 1 99 ? 2.375 10.090 -11.265 1.00 84.44 99 ASN A O 1
ATOM 781 N N . LEU A 1 100 ? 3.784 9.937 -9.512 1.00 87.38 100 LEU A N 1
ATOM 782 C CA . LEU A 1 100 ? 3.444 8.561 -9.153 1.00 87.38 100 LEU A CA 1
ATOM 783 C C . LEU A 1 100 ? 1.936 8.357 -8.937 1.00 87.38 100 LEU A C 1
ATOM 785 O O . LEU A 1 100 ? 1.382 7.341 -9.357 1.00 87.38 100 LEU A O 1
ATOM 789 N N . VAL A 1 101 ? 1.264 9.317 -8.301 1.00 89.06 101 VAL A N 1
ATOM 790 C CA . VAL A 1 101 ? -0.177 9.248 -8.037 1.00 89.06 101 VAL A CA 1
ATOM 791 C C . VAL A 1 101 ? -0.966 9.283 -9.350 1.00 89.06 101 VAL A C 1
ATOM 793 O O . VAL A 1 101 ? -1.866 8.467 -9.544 1.00 89.06 101 VAL A O 1
ATOM 796 N N . GLU A 1 102 ? -0.584 10.144 -10.297 1.00 89.19 102 GLU A N 1
ATOM 797 C CA . GLU A 1 102 ? -1.207 10.169 -11.629 1.00 89.19 102 GLU A CA 1
ATOM 798 C C . GLU A 1 102 ? -0.936 8.884 -12.425 1.00 89.19 102 GLU A C 1
ATOM 800 O O . GLU A 1 102 ? -1.848 8.351 -13.063 1.00 89.19 102 GLU A O 1
ATOM 805 N N . ALA A 1 103 ? 0.272 8.320 -12.322 1.00 90.62 103 ALA A N 1
ATOM 806 C CA . ALA A 1 103 ? 0.585 7.027 -12.928 1.00 90.62 103 ALA A CA 1
ATOM 807 C C . ALA A 1 103 ? -0.315 5.906 -12.371 1.00 90.62 103 ALA A C 1
ATOM 809 O O . ALA A 1 103 ? -0.851 5.106 -13.140 1.00 90.62 103 ALA A O 1
ATOM 810 N N . LEU A 1 104 ? -0.552 5.875 -11.053 1.00 93.81 104 LEU A N 1
ATOM 811 C CA . LEU A 1 104 ? -1.479 4.928 -10.420 1.00 93.81 104 LEU A CA 1
ATOM 812 C C . LEU A 1 104 ? -2.923 5.116 -10.905 1.00 93.81 104 LEU A C 1
ATOM 814 O O . LEU A 1 104 ? -3.628 4.129 -11.125 1.00 93.81 104 LEU A O 1
ATOM 818 N N . TYR A 1 105 ? -3.373 6.353 -11.126 1.00 94.12 105 TYR A N 1
ATOM 819 C CA . TYR A 1 105 ? -4.717 6.608 -11.650 1.00 94.12 105 TYR A CA 1
ATOM 820 C C . TYR A 1 105 ? -4.917 6.143 -13.090 1.00 94.12 105 TYR A C 1
ATOM 822 O O . TYR A 1 105 ? -6.044 5.793 -13.445 1.00 94.12 105 TYR A O 1
ATOM 830 N N . GLY A 1 106 ? -3.851 6.035 -13.887 1.00 94.75 106 GLY A N 1
ATOM 831 C CA . GLY A 1 106 ? -3.893 5.337 -15.176 1.00 94.75 106 GLY A CA 1
ATOM 832 C C . GLY A 1 106 ? -4.366 3.878 -15.060 1.00 94.75 106 GLY A C 1
ATOM 833 O O . GLY A 1 106 ? -4.888 3.317 -16.020 1.00 94.75 106 GLY A O 1
ATOM 834 N N . TYR A 1 107 ? -4.261 3.290 -13.864 1.00 96.62 107 TYR A N 1
ATOM 835 C CA . TYR A 1 107 ? -4.665 1.922 -13.541 1.00 96.62 107 TYR A CA 1
ATOM 836 C C . TYR A 1 107 ? -5.921 1.828 -12.665 1.00 96.62 107 TYR A C 1
ATOM 838 O O . TYR A 1 107 ? -6.280 0.736 -12.223 1.00 96.62 107 TYR A O 1
ATOM 846 N N . ALA A 1 108 ? -6.630 2.936 -12.440 1.00 96.31 108 ALA A N 1
ATOM 847 C CA . ALA A 1 108 ? -7.788 3.012 -11.545 1.00 96.31 108 ALA A CA 1
ATOM 848 C C . ALA A 1 108 ? -8.886 1.965 -11.819 1.00 96.31 108 ALA A C 1
ATOM 850 O O . ALA A 1 108 ? -9.511 1.452 -10.888 1.00 96.31 108 ALA A O 1
ATOM 851 N N . ASP A 1 109 ? -9.111 1.637 -13.094 1.00 96.88 109 ASP A N 1
ATOM 852 C CA . ASP A 1 109 ? -10.161 0.714 -13.536 1.00 96.88 109 ASP A CA 1
ATOM 853 C C . ASP A 1 109 ? -9.680 -0.743 -13.673 1.00 96.88 109 ASP A C 1
ATOM 855 O O . ASP A 1 109 ? -10.426 -1.599 -14.157 1.00 96.88 109 ASP A O 1
ATOM 859 N N . VAL A 1 110 ? -8.445 -1.059 -13.268 1.00 97.19 110 VAL A N 1
ATOM 860 C CA . VAL A 1 110 ? -7.893 -2.424 -13.341 1.00 97.19 110 VAL A CA 1
ATOM 861 C C . VAL A 1 110 ? -7.157 -2.872 -12.083 1.00 97.19 110 VAL A C 1
ATOM 863 O O . VAL A 1 110 ? -7.152 -4.068 -11.801 1.00 97.19 110 VAL A O 1
ATOM 866 N N . LEU A 1 111 ? -6.561 -1.952 -11.323 1.00 97.69 111 LEU A N 1
ATOM 867 C CA . LEU A 1 111 ? -5.780 -2.270 -10.136 1.00 97.69 111 LEU A CA 1
ATOM 868 C C . LEU A 1 111 ? -6.685 -2.840 -9.037 1.00 97.69 111 LEU A C 1
ATOM 870 O O . LEU A 1 111 ? -7.654 -2.208 -8.626 1.00 97.69 111 LEU A O 1
ATOM 874 N N . GLU A 1 112 ? -6.358 -4.035 -8.553 1.00 97.88 112 GLU A N 1
ATOM 875 C CA . GLU A 1 112 ? -7.089 -4.708 -7.472 1.00 97.88 112 GLU A CA 1
ATOM 876 C C . GLU A 1 112 ? -6.335 -4.644 -6.141 1.00 97.88 112 GLU A C 1
ATOM 878 O O . GLU A 1 112 ? -6.913 -4.876 -5.080 1.00 97.88 112 GLU A O 1
ATOM 883 N N . ARG A 1 113 ? -5.035 -4.363 -6.198 1.00 96.88 113 ARG A N 1
ATOM 884 C CA . ARG A 1 113 ? -4.075 -4.611 -5.130 1.00 96.88 113 ARG A CA 1
ATOM 885 C C . ARG A 1 113 ? -3.003 -3.523 -5.140 1.00 96.88 113 ARG A C 1
ATOM 887 O O . ARG A 1 113 ? -2.290 -3.385 -6.133 1.00 96.88 113 ARG A O 1
ATOM 894 N N . LEU A 1 114 ? -2.893 -2.761 -4.056 1.00 95.31 114 LEU A N 1
ATOM 895 C CA . LEU A 1 114 ? -1.918 -1.676 -3.927 1.00 95.31 114 LEU A CA 1
ATOM 896 C C . LEU A 1 114 ? -1.268 -1.697 -2.546 1.00 95.31 114 LEU A C 1
ATOM 898 O O . LEU A 1 114 ? -1.964 -1.650 -1.535 1.00 95.31 114 LEU A O 1
ATOM 902 N N . ALA A 1 115 ? 0.060 -1.716 -2.517 1.00 93.88 115 ALA A N 1
ATOM 903 C CA . ALA A 1 115 ? 0.838 -1.475 -1.312 1.00 93.88 115 ALA A CA 1
ATOM 904 C C . ALA A 1 115 ? 1.798 -0.304 -1.547 1.00 93.88 115 ALA A C 1
ATOM 906 O O . ALA A 1 115 ? 2.553 -0.317 -2.520 1.00 93.88 115 ALA A O 1
ATOM 907 N N . ILE A 1 116 ? 1.772 0.695 -0.666 1.00 92.00 116 ILE A N 1
ATOM 908 C CA . ILE A 1 116 ? 2.707 1.825 -0.677 1.00 92.00 116 ILE A CA 1
ATOM 909 C C . ILE A 1 116 ? 3.334 1.925 0.709 1.00 92.00 116 ILE A C 1
ATOM 911 O O . ILE A 1 116 ? 2.634 2.166 1.692 1.00 92.00 116 ILE A O 1
ATOM 915 N N . SER A 1 117 ? 4.649 1.737 0.794 1.00 89.12 117 SER A N 1
ATOM 916 C CA . SER A 1 117 ? 5.395 1.777 2.048 1.00 89.12 117 SER A CA 1
ATOM 917 C C . SER A 1 117 ? 6.673 2.590 1.924 1.00 89.12 117 SER A C 1
ATOM 919 O O . SER A 1 117 ? 7.314 2.542 0.884 1.00 89.12 117 SER A O 1
ATOM 921 N N . LEU A 1 118 ? 7.043 3.296 3.000 1.00 78.31 118 LEU A N 1
ATOM 922 C CA . LEU A 1 118 ? 8.271 4.083 3.157 1.00 78.31 118 LEU A CA 1
ATOM 923 C C . LEU A 1 118 ? 8.555 5.133 2.061 1.00 78.31 118 LEU A C 1
ATOM 925 O O . LEU A 1 118 ? 8.660 4.828 0.882 1.00 78.31 118 LEU A O 1
ATOM 929 N N . GLY A 1 119 ? 8.778 6.385 2.472 1.00 68.75 119 GLY A N 1
ATOM 930 C CA . GLY A 1 119 ? 9.545 7.393 1.724 1.00 68.75 119 GLY A CA 1
ATOM 931 C C . GLY A 1 119 ? 9.283 7.503 0.218 1.00 68.75 119 GLY A C 1
ATOM 932 O O . GLY A 1 119 ? 10.235 7.455 -0.557 1.00 68.75 119 GLY A O 1
ATOM 933 N N . CYS A 1 120 ? 8.025 7.669 -0.203 1.00 65.38 120 CYS A N 1
ATOM 934 C CA . CYS A 1 120 ? 7.733 8.004 -1.594 1.00 65.38 120 CYS A CA 1
ATOM 935 C C . CYS A 1 120 ? 8.053 9.481 -1.851 1.00 65.38 120 CYS A C 1
ATOM 937 O O . CYS A 1 120 ? 7.220 10.359 -1.625 1.00 65.38 120 CYS A O 1
ATOM 939 N N . VAL A 1 121 ? 9.281 9.767 -2.288 1.00 59.56 121 VAL A N 1
ATOM 940 C CA . VAL A 1 121 ? 9.727 11.130 -2.607 1.00 59.56 121 VAL A CA 1
ATOM 941 C C . VAL A 1 121 ? 9.191 11.486 -3.988 1.00 59.56 121 VAL A C 1
ATOM 943 O O . VAL A 1 121 ? 9.877 11.323 -4.990 1.00 59.56 121 VAL A O 1
ATOM 946 N N . THR A 1 122 ? 7.932 11.910 -4.058 1.00 60.28 122 THR A N 1
ATOM 947 C CA . THR A 1 122 ? 7.359 12.484 -5.283 1.00 60.28 122 THR A CA 1
ATOM 948 C C . THR A 1 122 ? 6.852 13.894 -5.009 1.00 60.28 122 THR A C 1
ATOM 950 O O . THR A 1 122 ? 6.564 14.261 -3.867 1.00 60.28 122 THR A O 1
ATOM 953 N N . THR A 1 123 ? 6.782 14.705 -6.065 1.00 56.62 123 THR A N 1
ATOM 954 C CA . THR A 1 123 ? 6.175 16.041 -6.031 1.00 56.62 123 THR A CA 1
ATOM 955 C C . THR A 1 123 ? 4.768 15.983 -5.417 1.00 56.62 123 THR A C 1
ATOM 957 O O . THR A 1 123 ? 4.051 15.001 -5.622 1.00 56.62 123 THR A O 1
ATOM 960 N N . PRO A 1 124 ? 4.356 17.010 -4.649 1.00 57.06 124 PRO A N 1
ATOM 961 C CA . PRO A 1 124 ? 3.184 16.942 -3.782 1.00 57.06 124 PRO A CA 1
ATOM 962 C C . PRO A 1 124 ? 1.901 16.734 -4.588 1.00 57.06 124 PRO A C 1
ATOM 964 O O . PRO A 1 124 ? 1.344 17.680 -5.146 1.00 57.06 124 PRO A O 1
ATOM 967 N N . ILE A 1 125 ? 1.412 15.495 -4.616 1.00 68.25 125 ILE A N 1
ATOM 968 C CA . ILE A 1 125 ? 0.057 15.164 -5.045 1.00 68.25 125 ILE A CA 1
ATOM 969 C C . ILE A 1 125 ? -0.592 14.313 -3.965 1.00 68.25 125 ILE A C 1
ATOM 971 O O . ILE A 1 125 ? -0.002 13.389 -3.410 1.00 68.25 125 ILE A O 1
ATOM 975 N N . VAL A 1 126 ? -1.830 14.678 -3.663 1.00 86.94 126 VAL A N 1
ATOM 976 C CA . VAL A 1 126 ? -2.682 13.995 -2.702 1.00 86.94 126 VAL A CA 1
ATOM 977 C C . VAL A 1 126 ? -3.227 12.719 -3.344 1.00 86.94 126 VAL A C 1
ATOM 979 O O . VAL A 1 126 ? -3.910 12.772 -4.370 1.00 86.94 126 VAL A O 1
ATOM 982 N N . LEU A 1 127 ? -2.950 11.567 -2.734 1.00 91.00 127 LEU A N 1
ATOM 983 C CA . LEU A 1 127 ? -3.560 10.299 -3.119 1.00 91.00 127 LEU A CA 1
ATOM 984 C C . LEU A 1 127 ? -5.016 10.257 -2.636 1.00 91.00 127 LEU A C 1
ATOM 986 O O . LEU A 1 127 ? -5.293 10.187 -1.440 1.00 91.00 127 LEU A O 1
ATOM 990 N N . GLU A 1 128 ? -5.946 10.263 -3.585 1.00 93.38 128 GLU A N 1
ATOM 991 C CA . GLU A 1 128 ? -7.371 10.030 -3.392 1.00 93.38 128 GLU A CA 1
ATOM 992 C C . GLU A 1 128 ? -7.682 8.570 -3.729 1.00 93.38 128 GLU A C 1
ATOM 994 O O . GLU A 1 128 ? -7.924 8.191 -4.880 1.00 93.38 128 GLU A O 1
ATOM 999 N N . ILE A 1 129 ? -7.697 7.731 -2.697 1.00 94.38 129 ILE A N 1
ATOM 1000 C CA . ILE A 1 129 ? -7.888 6.285 -2.855 1.00 94.38 129 ILE A CA 1
ATOM 1001 C C . ILE A 1 129 ? -9.237 5.936 -3.496 1.00 94.38 129 ILE A C 1
ATOM 1003 O O . ILE A 1 129 ? -9.320 4.948 -4.217 1.00 94.38 129 ILE A O 1
ATOM 1007 N N . SER A 1 130 ? -10.264 6.779 -3.324 1.00 95.75 130 SER A N 1
ATOM 1008 C CA . SER A 1 130 ? -11.611 6.605 -3.892 1.00 95.75 130 SER A CA 1
ATOM 1009 C C . SER A 1 130 ? -11.612 6.452 -5.424 1.00 95.75 130 SER A C 1
ATOM 1011 O O . SER A 1 130 ? -12.501 5.808 -5.989 1.00 95.75 130 SER A O 1
ATOM 1013 N N . ARG A 1 131 ? -10.594 7.002 -6.106 1.00 96.00 131 ARG A N 1
ATOM 1014 C CA . ARG A 1 131 ? -10.448 6.939 -7.565 1.00 96.00 131 ARG A CA 1
ATOM 1015 C C . ARG A 1 131 ? -10.108 5.535 -8.065 1.00 96.00 131 ARG A C 1
ATOM 1017 O O . ARG A 1 131 ? -10.390 5.241 -9.223 1.00 96.00 131 ARG A O 1
ATOM 1024 N N . LEU A 1 132 ? -9.538 4.663 -7.231 1.00 96.38 132 LEU A N 1
ATOM 1025 C CA . LEU A 1 132 ? -9.120 3.304 -7.597 1.00 96.38 132 LEU A CA 1
ATOM 1026 C C . LEU A 1 132 ? -10.307 2.327 -7.518 1.00 96.38 132 LEU A C 1
ATOM 1028 O O . LEU A 1 132 ? -10.425 1.521 -6.599 1.00 96.38 132 LEU A O 1
ATOM 1032 N N . LYS A 1 133 ? -11.221 2.412 -8.490 1.00 96.81 133 LYS A N 1
ATOM 1033 C CA . LYS A 1 133 ? -12.573 1.816 -8.439 1.00 96.81 133 LYS A CA 1
ATOM 1034 C C . LYS A 1 133 ? -12.630 0.294 -8.302 1.00 96.81 133 LYS A C 1
ATOM 1036 O O . LYS A 1 133 ? -13.674 -0.220 -7.911 1.00 96.81 133 LYS A O 1
ATOM 1041 N N . ARG A 1 134 ? -11.568 -0.420 -8.686 1.00 97.75 134 ARG A N 1
ATOM 1042 C CA . ARG A 1 134 ? -11.483 -1.891 -8.590 1.00 97.75 134 ARG A CA 1
ATOM 1043 C C . ARG A 1 134 ? -10.591 -2.382 -7.460 1.00 97.75 134 ARG A C 1
ATOM 1045 O O . ARG A 1 134 ? -10.398 -3.593 -7.333 1.00 97.75 134 ARG A O 1
ATOM 1052 N N . LEU A 1 135 ? -10.064 -1.468 -6.651 1.00 97.75 135 LEU A N 1
ATOM 1053 C CA . LEU A 1 135 ? -9.157 -1.802 -5.572 1.00 97.75 135 LEU A CA 1
ATOM 1054 C C . LEU A 1 135 ? -9.890 -2.628 -4.514 1.00 97.75 135 LEU A C 1
ATOM 1056 O O . LEU A 1 135 ? -10.936 -2.223 -4.009 1.00 97.75 135 LEU A O 1
ATOM 1060 N N . LYS A 1 136 ? -9.339 -3.800 -4.209 1.00 97.38 136 LYS A N 1
ATOM 1061 C CA . LYS A 1 136 ? -9.843 -4.746 -3.208 1.00 97.38 136 LYS A CA 1
ATOM 1062 C C . LYS A 1 136 ? -8.966 -4.763 -1.970 1.00 97.38 136 LYS A C 1
ATOM 1064 O O . LYS A 1 136 ? -9.479 -4.937 -0.874 1.00 97.38 136 LYS A O 1
ATOM 1069 N N . HIS A 1 137 ? -7.665 -4.573 -2.140 1.00 96.44 137 HIS A N 1
ATOM 1070 C CA . HIS A 1 137 ? -6.721 -4.625 -1.036 1.00 96.44 137 HIS A CA 1
ATOM 1071 C C . HIS A 1 137 ? -5.769 -3.440 -1.101 1.00 96.44 137 HIS A C 1
ATOM 1073 O O . HIS A 1 137 ? -5.171 -3.173 -2.150 1.00 96.44 137 HIS A O 1
ATOM 1079 N N . LEU A 1 138 ? -5.653 -2.738 0.021 1.00 95.25 138 LEU A N 1
ATOM 1080 C CA . LEU A 1 138 ? -4.862 -1.526 0.144 1.00 95.25 138 LEU A CA 1
ATOM 1081 C C . LEU A 1 138 ? -4.029 -1.569 1.422 1.00 95.25 138 LEU A C 1
ATOM 1083 O O . LEU A 1 138 ? -4.596 -1.638 2.507 1.00 95.25 138 LEU A O 1
ATOM 1087 N N . ALA A 1 139 ? -2.710 -1.459 1.278 1.00 94.12 139 ALA A N 1
ATOM 1088 C CA . ALA A 1 139 ? -1.778 -1.274 2.383 1.00 94.12 139 ALA A CA 1
ATOM 1089 C C . ALA A 1 139 ? -1.034 0.062 2.230 1.00 94.12 139 ALA A C 1
ATOM 1091 O O . ALA A 1 139 ? -0.428 0.318 1.187 1.00 94.12 139 ALA A O 1
ATOM 1092 N N . LEU A 1 140 ? -1.082 0.916 3.252 1.00 93.44 140 LEU A N 1
ATOM 1093 C CA . LEU A 1 140 ? -0.515 2.265 3.236 1.00 9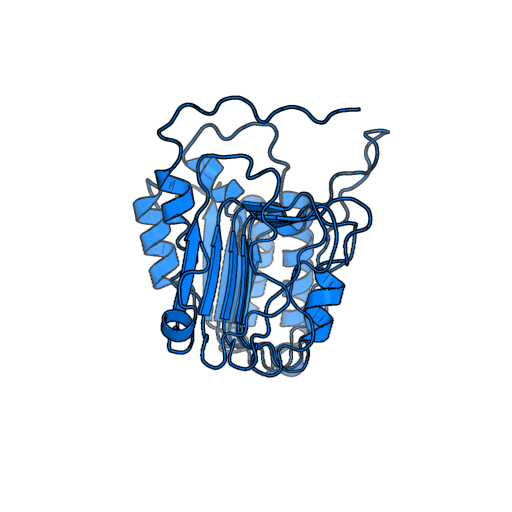3.44 140 LEU A CA 1
ATOM 1094 C C . LEU A 1 140 ? 0.358 2.513 4.461 1.00 93.44 140 LEU A C 1
ATOM 1096 O O . LEU A 1 140 ? -0.101 2.352 5.581 1.00 93.44 140 LEU A O 1
ATOM 1100 N N . ASP A 1 141 ? 1.580 2.986 4.265 1.00 91.69 141 ASP A N 1
ATOM 1101 C CA . ASP A 1 141 ? 2.461 3.448 5.342 1.00 91.69 141 ASP A CA 1
ATOM 1102 C C . ASP A 1 141 ? 2.387 4.967 5.498 1.00 91.69 141 ASP A C 1
ATOM 1104 O O . ASP A 1 141 ? 2.532 5.690 4.509 1.00 91.69 141 ASP A O 1
ATOM 1108 N N . TYR A 1 142 ? 2.243 5.481 6.721 1.00 91.69 142 TYR A N 1
ATOM 1109 C CA . TYR A 1 142 ? 2.221 6.932 6.950 1.00 91.69 142 TYR A CA 1
ATOM 1110 C C . TYR A 1 142 ? 3.468 7.639 6.416 1.00 91.69 142 TYR A C 1
ATOM 1112 O O . TYR A 1 142 ? 3.374 8.766 5.930 1.00 91.69 142 TYR A O 1
ATOM 1120 N N . ASN A 1 143 ? 4.631 6.982 6.468 1.00 88.25 143 ASN A N 1
ATOM 1121 C CA . ASN A 1 143 ? 5.894 7.560 6.009 1.00 88.25 143 ASN A CA 1
ATOM 1122 C C . ASN A 1 143 ? 5.924 7.789 4.496 1.00 88.25 143 ASN A C 1
ATOM 1124 O O . ASN A 1 143 ? 6.718 8.600 4.028 1.00 88.25 143 ASN A O 1
ATOM 1128 N N . ALA A 1 144 ? 5.069 7.110 3.725 1.00 87.50 144 ALA A N 1
ATOM 1129 C CA . ALA A 1 144 ? 4.953 7.351 2.291 1.00 87.50 144 ALA A CA 1
ATOM 1130 C C . ALA A 1 144 ? 4.247 8.678 1.960 1.00 87.50 144 ALA A C 1
ATOM 1132 O O . ALA A 1 144 ?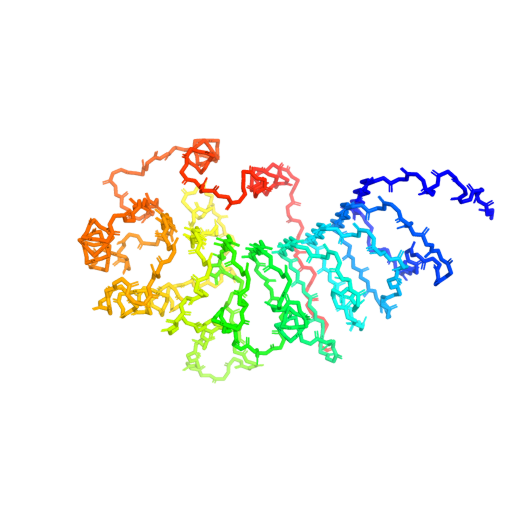 4.347 9.149 0.833 1.00 87.50 144 ALA A O 1
ATOM 1133 N N . PHE A 1 145 ? 3.560 9.289 2.932 1.00 87.62 145 PHE A N 1
ATOM 1134 C CA . PHE A 1 145 ? 2.731 10.486 2.735 1.00 87.62 145 PHE A CA 1
ATOM 1135 C C . PHE A 1 145 ? 3.221 11.705 3.516 1.00 87.62 145 PHE A C 1
ATOM 1137 O O . PHE A 1 145 ? 2.518 12.719 3.594 1.00 87.62 145 PHE A O 1
ATOM 1144 N N . ILE A 1 146 ? 4.421 11.620 4.094 1.00 84.31 146 ILE A N 1
ATOM 1145 C CA . ILE A 1 146 ? 5.100 12.773 4.675 1.00 84.31 146 ILE A CA 1
ATOM 1146 C C . ILE A 1 146 ? 5.715 13.571 3.531 1.00 84.31 146 ILE A C 1
ATOM 1148 O O . ILE A 1 146 ? 6.723 13.172 2.955 1.00 84.31 146 ILE A O 1
ATOM 1152 N N . VAL A 1 147 ? 5.121 14.722 3.233 1.00 76.62 147 VAL A N 1
ATOM 1153 C CA . VAL A 1 147 ? 5.698 15.690 2.302 1.00 76.62 147 VAL A CA 1
ATOM 1154 C C . VAL A 1 147 ? 6.561 16.665 3.110 1.00 76.62 147 VAL A C 1
ATOM 1156 O O . VAL A 1 147 ? 6.008 17.456 3.885 1.00 76.62 147 VAL A O 1
ATOM 1159 N N . PRO A 1 148 ? 7.902 16.626 2.993 1.00 70.31 148 PRO A N 1
ATOM 1160 C CA . PRO A 1 148 ? 8.740 17.621 3.644 1.00 70.31 148 PRO A CA 1
ATOM 1161 C C . PRO A 1 148 ? 8.441 19.013 3.059 1.00 70.31 148 PRO A C 1
ATOM 1163 O O . PRO A 1 148 ? 8.178 19.139 1.860 1.00 70.31 148 PRO A O 1
ATOM 1166 N N . PRO A 1 149 ? 8.454 20.078 3.879 1.00 67.69 149 PRO A N 1
ATOM 1167 C CA . PRO A 1 149 ? 8.212 21.425 3.383 1.00 67.69 149 PRO A CA 1
ATOM 1168 C C . PRO A 1 149 ? 9.285 21.812 2.348 1.00 67.69 149 PRO A C 1
ATOM 1170 O O . PRO A 1 149 ? 10.466 21.541 2.573 1.00 67.69 149 PRO A O 1
ATOM 1173 N N . PRO A 1 150 ? 8.909 22.479 1.238 1.00 62.38 150 PRO A N 1
ATOM 1174 C CA . PRO A 1 150 ? 9.824 22.780 0.133 1.00 62.38 150 PRO A CA 1
ATOM 1175 C C . PRO A 1 150 ? 10.992 23.691 0.535 1.00 62.38 150 PRO A C 1
ATOM 1177 O O . PRO A 1 150 ? 12.029 23.679 -0.119 1.00 62.38 150 PRO A O 1
ATOM 1180 N N . ILE A 1 151 ? 10.848 24.481 1.608 1.00 63.41 151 ILE A N 1
ATOM 1181 C CA . ILE A 1 151 ? 11.922 25.299 2.181 1.00 63.41 151 ILE A CA 1
ATOM 1182 C C . ILE A 1 151 ? 11.745 25.336 3.714 1.00 63.41 151 ILE A C 1
ATOM 1184 O O . ILE A 1 151 ? 10.609 25.508 4.164 1.00 63.41 151 ILE A O 1
ATOM 1188 N N . PRO A 1 152 ? 12.812 25.242 4.539 1.00 57.16 152 PRO A N 1
ATOM 1189 C CA . PRO A 1 152 ? 12.737 25.295 6.009 1.00 57.16 152 PRO A CA 1
ATOM 1190 C C . PRO A 1 152 ? 12.376 26.680 6.594 1.00 57.16 152 PRO A C 1
ATOM 1192 O O . PRO A 1 152 ? 12.903 27.080 7.632 1.00 57.16 152 PRO A O 1
ATOM 1195 N N . ILE A 1 153 ? 11.528 27.468 5.930 1.00 50.50 153 ILE A N 1
ATOM 1196 C CA . ILE A 1 153 ? 11.186 28.823 6.376 1.00 50.50 153 ILE A CA 1
ATOM 1197 C C . ILE A 1 153 ? 9.921 28.762 7.233 1.00 50.50 153 ILE A C 1
ATOM 1199 O O . ILE A 1 153 ? 8.803 28.810 6.730 1.00 50.50 153 ILE A O 1
ATOM 1203 N N . GLY A 1 154 ? 10.116 28.704 8.550 1.00 53.31 154 GLY A N 1
ATOM 1204 C CA . GLY A 1 154 ? 9.036 28.780 9.534 1.00 53.31 154 GLY A CA 1
ATOM 1205 C C . GLY A 1 154 ? 8.248 27.479 9.690 1.00 53.31 154 GLY A C 1
ATOM 1206 O O . GLY A 1 154 ? 8.405 26.531 8.928 1.00 53.31 154 GLY A O 1
ATOM 1207 N N . THR A 1 155 ? 7.425 27.420 10.736 1.00 51.38 155 THR A N 1
ATOM 1208 C CA . THR A 1 155 ? 6.532 26.305 11.089 1.00 51.38 155 THR A CA 1
ATOM 1209 C C . THR A 1 155 ? 5.484 26.061 9.998 1.00 51.38 155 THR A C 1
ATOM 1211 O O . THR A 1 155 ? 4.321 26.432 10.146 1.00 51.38 155 THR A O 1
ATOM 1214 N N . ILE A 1 156 ? 5.893 25.484 8.871 1.00 53.09 156 ILE A N 1
ATOM 1215 C CA . ILE A 1 156 ? 4.997 25.091 7.787 1.00 53.09 156 ILE A CA 1
ATOM 1216 C C . ILE A 1 156 ? 4.473 23.701 8.135 1.00 53.09 156 ILE A C 1
ATOM 1218 O O . ILE A 1 156 ? 5.235 22.743 8.261 1.00 53.09 156 ILE A O 1
ATOM 1222 N N . ALA A 1 157 ? 3.162 23.625 8.354 1.00 60.44 157 ALA A N 1
ATOM 1223 C CA . ALA A 1 157 ? 2.459 22.385 8.627 1.00 60.44 157 ALA A CA 1
ATOM 1224 C C . ALA A 1 157 ? 2.699 21.388 7.484 1.00 60.44 157 ALA A C 1
ATOM 1226 O O . ALA A 1 157 ? 2.482 21.715 6.317 1.00 60.44 157 ALA A O 1
ATOM 1227 N N . VAL A 1 158 ? 3.138 20.177 7.832 1.00 64.44 158 VAL A N 1
ATOM 1228 C CA . VAL A 1 158 ? 3.216 19.047 6.900 1.00 64.44 158 VAL A CA 1
ATOM 1229 C C . VAL A 1 158 ? 1.809 18.810 6.355 1.00 64.44 158 VAL A C 1
ATOM 1231 O O . VAL A 1 158 ? 0.903 18.474 7.120 1.00 64.44 158 VAL A O 1
ATOM 1234 N N . GLN A 1 159 ? 1.604 19.023 5.055 1.00 68.38 159 GLN A N 1
ATOM 1235 C CA . GLN A 1 159 ? 0.358 18.625 4.410 1.00 68.38 159 GLN A CA 1
ATOM 1236 C C . GLN A 1 159 ? 0.429 17.121 4.125 1.00 68.38 159 GLN A C 1
ATOM 1238 O O . GLN A 1 159 ? 1.388 16.672 3.495 1.00 68.38 159 GLN A O 1
ATOM 1243 N N . PRO A 1 160 ? -0.545 16.329 4.596 1.00 71.44 160 PRO A N 1
ATOM 1244 C CA . PRO A 1 160 ? -0.582 14.904 4.310 1.00 71.44 160 PRO A CA 1
ATOM 1245 C C . PRO A 1 160 ? -0.788 14.698 2.805 1.00 71.44 160 PRO A C 1
ATOM 1247 O O . PRO A 1 160 ? -1.736 15.221 2.222 1.00 71.44 160 PRO A O 1
ATOM 1250 N N . GLY A 1 161 ? 0.061 13.886 2.179 1.00 80.69 161 GLY A N 1
ATOM 1251 C CA . GLY A 1 161 ? -0.108 13.465 0.782 1.00 80.69 161 GLY A CA 1
ATOM 1252 C C . GLY A 1 161 ? -1.251 12.461 0.567 1.00 80.69 161 GLY A C 1
ATOM 1253 O O . GLY A 1 161 ? -1.258 11.755 -0.436 1.00 80.69 161 GLY A O 1
ATOM 1254 N N . LEU A 1 162 ? -2.191 12.344 1.507 1.00 85.44 162 LEU A N 1
ATOM 1255 C CA . LEU A 1 162 ? -3.217 11.306 1.544 1.00 85.44 162 LEU A CA 1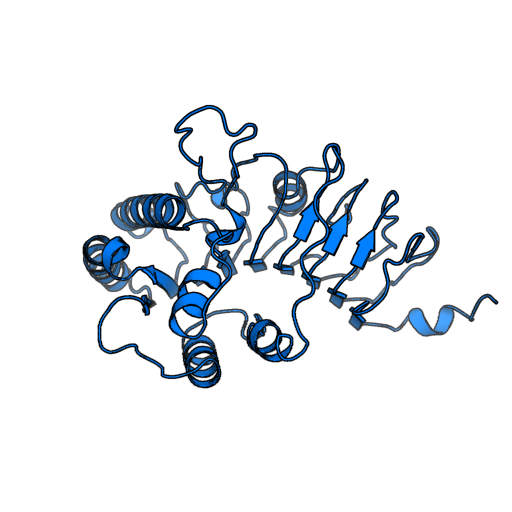
ATOM 1256 C C . LEU A 1 162 ? -4.565 11.904 1.946 1.00 85.44 162 LEU A C 1
ATOM 1258 O O . LEU A 1 162 ? -4.676 12.547 2.989 1.00 85.44 162 LEU A O 1
ATOM 1262 N N . MET A 1 163 ? -5.591 11.656 1.133 1.00 88.25 163 MET A N 1
ATOM 1263 C CA . MET A 1 163 ? -6.968 12.059 1.409 1.00 88.25 163 MET A CA 1
ATOM 1264 C C . MET A 1 163 ? -7.848 10.824 1.552 1.00 88.25 163 MET A C 1
ATOM 1266 O O . MET A 1 163 ? -7.998 10.028 0.622 1.00 88.25 163 MET A O 1
ATOM 1270 N N . ILE A 1 164 ? -8.446 10.681 2.733 1.00 90.56 164 ILE A N 1
ATOM 1271 C CA . ILE A 1 164 ? -9.335 9.571 3.079 1.00 90.56 164 ILE A CA 1
ATOM 1272 C C . ILE A 1 164 ? -10.719 10.139 3.386 1.00 90.56 164 ILE A C 1
ATOM 1274 O O . ILE A 1 164 ? -11.141 10.227 4.534 1.00 90.56 164 ILE A O 1
ATOM 1278 N N . ASP A 1 165 ? -11.417 10.551 2.328 1.00 92.62 165 ASP A N 1
ATOM 1279 C CA . ASP A 1 165 ? -12.809 11.010 2.424 1.00 92.62 165 ASP A CA 1
ATOM 1280 C C . ASP A 1 165 ? -13.810 9.910 2.060 1.00 92.62 165 ASP A C 1
ATOM 1282 O O . ASP A 1 165 ? -14.943 9.909 2.543 1.00 92.62 165 ASP A O 1
ATOM 1286 N N . ARG A 1 166 ? -13.403 8.973 1.193 1.00 95.81 166 ARG A N 1
ATOM 1287 C CA . ARG A 1 166 ? -14.191 7.816 0.749 1.00 95.81 166 ARG A CA 1
ATOM 1288 C C . ARG A 1 166 ? -13.271 6.644 0.434 1.00 95.81 166 ARG A C 1
ATOM 1290 O O . ARG A 1 166 ? -12.198 6.844 -0.136 1.00 95.81 166 ARG A O 1
ATOM 1297 N N . LEU A 1 167 ? -13.715 5.428 0.746 1.00 96.81 167 LEU A N 1
ATOM 1298 C CA . LEU A 1 167 ? -13.033 4.205 0.319 1.00 96.81 167 LEU A CA 1
ATOM 1299 C C . LEU A 1 167 ? -13.518 3.781 -1.077 1.00 96.81 167 LEU A C 1
ATOM 1301 O O . LEU A 1 167 ? -14.661 4.071 -1.443 1.00 96.81 167 LEU A O 1
ATOM 1305 N N . PRO A 1 168 ? -12.686 3.074 -1.863 1.00 96.81 168 PRO A N 1
ATOM 1306 C CA . PRO A 1 168 ? -13.161 2.367 -3.042 1.00 96.81 168 PRO A CA 1
ATOM 1307 C C . PRO A 1 168 ? -14.354 1.466 -2.703 1.00 96.81 168 PRO A C 1
ATOM 1309 O O . PRO A 1 168 ? -14.314 0.752 -1.698 1.00 96.81 168 PRO A O 1
ATOM 1312 N N . PRO A 1 169 ? -15.393 1.420 -3.552 1.00 95.88 169 PRO A N 1
ATOM 1313 C CA . PRO A 1 169 ? -16.584 0.621 -3.275 1.00 95.88 169 PRO A CA 1
ATOM 1314 C C . PRO A 1 169 ? -16.293 -0.884 -3.247 1.00 95.88 169 PRO A C 1
ATOM 1316 O O . PRO A 1 169 ? -17.061 -1.635 -2.664 1.00 95.88 169 PRO A O 1
ATOM 1319 N N . THR A 1 170 ? -15.198 -1.331 -3.866 1.00 97.56 170 THR A N 1
ATOM 1320 C CA . THR A 1 170 ? -14.777 -2.737 -3.895 1.00 97.56 170 THR A CA 1
ATOM 1321 C C . THR A 1 170 ? -13.745 -3.088 -2.829 1.00 97.56 170 THR A C 1
ATOM 1323 O O . THR A 1 170 ? -13.254 -4.216 -2.846 1.00 97.56 170 THR A O 1
ATOM 1326 N N . LEU A 1 171 ? -13.368 -2.149 -1.951 1.00 97.75 171 LEU A N 1
ATOM 1327 C CA . LEU A 1 171 ? -12.299 -2.375 -0.983 1.00 97.75 171 LEU A CA 1
ATOM 1328 C C . LEU A 1 171 ? -12.742 -3.404 0.061 1.00 97.75 171 LEU A C 1
ATOM 1330 O O . LEU A 1 171 ? -13.757 -3.211 0.720 1.00 97.75 171 LEU A O 1
ATOM 1334 N N . ILE A 1 172 ? -11.965 -4.477 0.193 1.00 97.12 172 ILE A N 1
ATOM 1335 C CA . ILE A 1 172 ? -12.175 -5.610 1.101 1.00 97.12 172 ILE A CA 1
ATOM 1336 C C . ILE A 1 172 ? -11.270 -5.471 2.325 1.00 97.12 172 ILE A C 1
ATOM 1338 O O . ILE A 1 172 ? -11.736 -5.620 3.453 1.00 97.12 172 ILE A O 1
ATOM 1342 N N . THR A 1 173 ? -9.987 -5.158 2.116 1.00 96.12 173 THR A N 1
ATOM 1343 C CA . THR A 1 173 ? -9.013 -4.985 3.204 1.00 96.12 173 THR A CA 1
ATOM 1344 C C . THR A 1 173 ? -8.323 -3.631 3.119 1.00 96.12 173 THR A C 1
ATOM 1346 O O . THR A 1 173 ? -7.904 -3.202 2.038 1.00 96.12 173 THR A O 1
ATOM 1349 N N . LEU A 1 174 ? -8.205 -2.972 4.272 1.00 96.06 174 LEU A N 1
ATOM 1350 C CA . LEU A 1 174 ? -7.434 -1.749 4.454 1.00 96.06 174 LEU A CA 1
ATOM 1351 C C . LEU A 1 174 ? -6.439 -1.937 5.596 1.00 96.06 174 LEU A C 1
ATOM 1353 O O . LEU A 1 174 ? -6.840 -2.129 6.741 1.00 96.06 174 LEU A O 1
ATOM 1357 N N . ASP A 1 175 ? -5.158 -1.822 5.281 1.00 95.25 175 ASP A N 1
ATOM 1358 C CA . ASP A 1 175 ? -4.067 -1.903 6.238 1.00 95.25 175 ASP A CA 1
ATOM 1359 C C . ASP A 1 175 ? -3.343 -0.549 6.271 1.00 95.25 175 ASP A C 1
ATOM 1361 O O . ASP A 1 175 ? -2.863 -0.058 5.247 1.00 95.25 175 ASP A O 1
ATOM 1365 N N . VAL A 1 176 ? -3.274 0.083 7.441 1.00 95.00 176 VAL A N 1
ATOM 1366 C CA . VAL A 1 176 ? -2.548 1.341 7.643 1.00 95.00 176 VAL A CA 1
ATOM 1367 C C . VAL A 1 176 ? -1.387 1.092 8.593 1.00 95.00 176 VAL A C 1
ATOM 1369 O O . VAL A 1 176 ? -1.580 0.597 9.699 1.00 95.00 176 VAL A O 1
ATOM 1372 N N . LEU A 1 177 ? -0.174 1.398 8.151 1.00 93.94 177 LEU A N 1
ATOM 1373 C CA . LEU A 1 177 ? 1.070 0.959 8.765 1.00 93.94 177 LEU A CA 1
ATOM 1374 C C . LEU A 1 177 ? 1.878 2.156 9.278 1.00 93.94 177 LEU A C 1
ATOM 1376 O O . LEU A 1 177 ? 1.996 3.170 8.591 1.00 93.94 177 LEU A O 1
ATOM 1380 N N . ASP A 1 178 ? 2.515 2.009 10.441 1.00 93.38 178 ASP A N 1
ATOM 1381 C CA . ASP A 1 178 ? 3.598 2.897 10.873 1.00 93.38 178 ASP A CA 1
ATOM 1382 C C . ASP A 1 178 ? 4.889 2.104 11.004 1.00 93.38 178 ASP A C 1
ATOM 1384 O O . ASP A 1 178 ? 5.350 1.765 12.095 1.00 93.38 178 ASP A O 1
ATOM 1388 N N . VAL A 1 179 ? 5.470 1.770 9.855 1.00 89.56 179 VAL A N 1
ATOM 1389 C CA . VAL A 1 179 ? 6.644 0.902 9.815 1.00 89.56 179 VAL A CA 1
ATOM 1390 C C . VAL A 1 179 ? 7.793 1.514 10.620 1.00 89.56 179 VAL A C 1
ATOM 1392 O O . VAL A 1 179 ? 8.414 0.817 11.418 1.00 89.56 179 VAL A O 1
ATOM 1395 N N . ILE A 1 180 ? 8.038 2.818 10.473 1.00 87.50 180 ILE A N 1
ATOM 1396 C CA . ILE A 1 180 ? 9.130 3.520 11.161 1.00 87.50 180 ILE A CA 1
ATOM 1397 C C . ILE A 1 180 ? 8.827 3.766 12.634 1.00 87.50 180 ILE A C 1
ATOM 1399 O O . ILE A 1 180 ? 9.730 3.597 13.453 1.00 87.50 180 ILE A O 1
ATOM 1403 N N . GLY A 1 181 ? 7.589 4.126 12.982 1.00 89.56 181 GLY A N 1
ATOM 1404 C CA . GLY A 1 181 ? 7.153 4.225 14.374 1.00 89.56 181 GLY A CA 1
ATOM 1405 C C . GLY A 1 181 ? 7.406 2.918 15.118 1.00 89.56 181 GLY A C 1
ATOM 1406 O O . GLY A 1 181 ? 8.079 2.915 16.142 1.00 89.56 181 GLY A O 1
ATOM 1407 N N . MET A 1 182 ? 7.022 1.790 14.519 1.00 88.69 182 MET A N 1
ATOM 1408 C CA . MET A 1 182 ? 7.314 0.469 15.075 1.00 88.69 182 MET A CA 1
ATOM 1409 C C . MET A 1 182 ? 8.809 0.176 15.188 1.00 88.69 182 MET A C 1
ATOM 1411 O O . MET A 1 182 ? 9.252 -0.397 16.178 1.00 88.69 182 MET A O 1
ATOM 1415 N N . PHE A 1 183 ? 9.613 0.566 14.195 1.00 83.94 183 PHE A N 1
ATOM 1416 C CA . PHE A 1 183 ? 11.062 0.368 14.259 1.00 83.94 183 PHE A CA 1
ATOM 1417 C C . PHE A 1 183 ? 11.741 1.170 15.376 1.00 83.94 183 PHE A C 1
ATOM 1419 O O . PHE A 1 183 ? 12.735 0.690 15.926 1.00 83.94 183 PHE A O 1
ATOM 1426 N N . ARG A 1 184 ? 11.214 2.351 15.727 1.00 86.12 184 ARG A N 1
ATOM 1427 C CA . ARG A 1 184 ? 11.744 3.199 16.811 1.00 86.12 184 ARG A CA 1
ATOM 1428 C C . ARG A 1 184 ? 11.679 2.534 18.178 1.00 86.12 184 ARG A C 1
ATOM 1430 O O . ARG A 1 184 ? 12.557 2.775 18.993 1.00 86.12 184 ARG A O 1
ATOM 1437 N N . GLU A 1 185 ? 10.707 1.658 18.403 1.00 84.25 185 GLU A N 1
ATOM 1438 C CA . GLU A 1 185 ? 10.585 0.935 19.674 1.00 84.25 185 GLU A CA 1
ATOM 1439 C C . GLU A 1 185 ? 11.709 -0.089 19.891 1.00 84.25 185 GLU A C 1
ATOM 1441 O O . GLU A 1 185 ? 12.018 -0.449 21.024 1.00 84.25 185 GLU A O 1
ATOM 1446 N N . PHE A 1 186 ? 12.347 -0.570 18.818 1.00 78.69 186 PHE A N 1
ATOM 1447 C CA . PHE A 1 186 ? 13.374 -1.614 18.910 1.00 78.69 186 PHE A CA 1
ATOM 1448 C C . PHE A 1 186 ? 14.804 -1.103 18.833 1.00 78.69 186 PHE A C 1
ATOM 1450 O O . PHE A 1 186 ? 15.737 -1.826 19.192 1.00 78.69 186 PHE A O 1
ATOM 1457 N N . ARG A 1 187 ? 15.009 0.068 18.231 1.00 78.12 187 ARG A N 1
ATOM 1458 C CA . ARG A 1 187 ? 16.337 0.568 17.878 1.00 78.12 187 ARG A CA 1
ATOM 1459 C C . ARG A 1 187 ? 16.372 2.079 17.986 1.00 78.12 187 ARG A C 1
ATOM 1461 O O . ARG A 1 187 ? 15.381 2.744 17.703 1.00 78.12 187 ARG A O 1
ATOM 1468 N N . ASP A 1 188 ? 17.565 2.602 18.251 1.00 74.12 188 ASP A N 1
ATOM 1469 C CA . ASP A 1 188 ? 17.879 4.007 18.008 1.00 74.12 188 ASP A CA 1
ATOM 1470 C C . ASP A 1 188 ? 17.787 4.270 16.498 1.00 74.12 188 ASP A C 1
ATOM 1472 O O . ASP A 1 188 ? 18.742 4.099 15.736 1.00 74.12 188 ASP A O 1
ATOM 1476 N N . VAL A 1 189 ? 16.582 4.599 16.039 1.00 74.31 189 VAL A N 1
ATOM 1477 C CA . VAL A 1 189 ? 16.332 5.020 14.665 1.00 74.31 189 VAL A CA 1
ATOM 1478 C C . VAL A 1 189 ? 16.883 6.428 14.499 1.00 74.31 189 VAL A C 1
ATOM 1480 O O . VAL A 1 189 ? 16.819 7.261 15.402 1.00 74.31 189 VAL A O 1
ATOM 1483 N N . ASP A 1 190 ? 17.420 6.691 13.314 1.00 75.25 190 ASP A N 1
ATOM 1484 C CA . ASP A 1 190 ? 17.974 7.986 12.953 1.00 75.25 190 ASP A CA 1
ATOM 1485 C C . ASP A 1 190 ? 16.983 9.133 13.282 1.00 75.25 190 ASP A C 1
ATOM 1487 O O . ASP A 1 190 ? 15.832 9.111 12.831 1.00 75.25 190 ASP A O 1
ATOM 1491 N N . PRO A 1 191 ? 17.392 10.159 14.050 1.00 73.00 191 PRO A N 1
ATOM 1492 C CA . PRO A 1 191 ? 16.516 11.272 14.415 1.00 73.00 191 PRO A CA 1
ATOM 1493 C C . PRO A 1 191 ? 16.039 12.090 13.204 1.00 73.00 191 PRO A C 1
ATOM 1495 O O . PRO A 1 191 ? 15.139 12.916 13.342 1.00 73.00 191 PRO A O 1
ATOM 1498 N N . ARG A 1 192 ? 16.621 11.879 12.014 1.00 75.38 192 ARG A N 1
ATOM 1499 C CA . ARG A 1 192 ? 16.201 12.522 10.762 1.00 75.38 192 ARG A CA 1
ATOM 1500 C C . ARG A 1 192 ? 14.863 12.019 10.228 1.00 75.38 192 ARG A C 1
ATOM 1502 O O . ARG A 1 192 ? 14.272 12.705 9.399 1.00 75.38 192 ARG A O 1
ATOM 1509 N N . TRP A 1 193 ? 14.370 10.860 10.672 1.00 77.12 193 TRP A N 1
ATOM 1510 C CA . TRP A 1 193 ? 13.039 10.408 10.271 1.00 77.12 193 TRP A CA 1
ATOM 1511 C C . TRP A 1 193 ? 11.980 11.363 10.823 1.00 77.12 193 TRP A C 1
ATOM 1513 O O . TRP A 1 193 ? 11.945 11.664 12.017 1.00 77.12 193 TRP A O 1
ATOM 1523 N N . HIS A 1 194 ? 11.087 11.831 9.960 1.00 82.81 194 HIS A N 1
ATOM 1524 C CA . HIS A 1 194 ? 10.025 12.740 10.364 1.00 82.81 194 HIS A CA 1
ATOM 1525 C C . HIS A 1 194 ? 9.014 12.048 11.293 1.00 82.81 194 HIS A C 1
ATOM 1527 O O . HIS A 1 194 ? 8.907 10.823 11.346 1.00 82.81 194 HIS A O 1
ATOM 1533 N N . SER A 1 195 ? 8.289 12.835 12.089 1.00 87.19 195 SER A N 1
ATOM 1534 C CA . SER A 1 195 ? 7.146 12.315 12.842 1.00 87.19 195 SER A CA 1
ATOM 1535 C C . SER A 1 195 ? 5.987 12.046 11.882 1.00 87.19 195 SER A C 1
ATOM 1537 O O . SER A 1 195 ? 5.619 12.918 11.097 1.00 87.19 195 SER A O 1
ATOM 1539 N N . THR A 1 196 ? 5.382 10.865 11.983 1.00 90.81 196 THR A N 1
ATOM 1540 C CA . THR A 1 196 ? 4.166 10.472 11.254 1.00 90.81 196 THR A CA 1
ATOM 1541 C C . THR A 1 196 ? 2.890 11.021 11.903 1.00 90.81 196 THR A C 1
ATOM 1543 O O . THR A 1 196 ? 1.821 10.904 11.315 1.00 90.81 196 THR A O 1
ATOM 1546 N N . SER A 1 197 ? 2.979 11.655 13.081 1.00 91.75 197 SER A N 1
ATOM 1547 C CA . SER A 1 197 ? 1.829 12.058 13.913 1.00 91.75 197 SER A CA 1
ATOM 1548 C C . SER A 1 197 ? 0.757 12.869 13.179 1.00 91.75 197 SER A C 1
ATOM 1550 O O . SER A 1 197 ? -0.435 12.615 13.343 1.00 91.75 197 SER A O 1
ATOM 1552 N N . VAL A 1 198 ? 1.167 13.821 12.335 1.00 90.25 198 VAL A N 1
ATOM 1553 C CA . VAL A 1 198 ? 0.239 14.649 11.548 1.00 90.25 198 VAL A CA 1
ATOM 1554 C C . VAL A 1 198 ? -0.542 13.796 10.547 1.00 90.25 198 VAL A C 1
ATOM 1556 O O . VAL A 1 198 ? -1.759 13.938 10.439 1.00 90.25 198 VAL A O 1
ATOM 1559 N N . VAL A 1 199 ? 0.142 12.885 9.849 1.00 90.81 199 VAL A N 1
ATOM 1560 C CA . VAL A 1 199 ? -0.487 11.975 8.881 1.00 90.81 199 VAL A CA 1
ATOM 1561 C C . VAL A 1 199 ? -1.393 10.984 9.611 1.00 90.81 199 VAL A C 1
ATOM 1563 O O . VAL A 1 199 ? -2.539 10.818 9.208 1.00 90.81 199 VAL A O 1
ATOM 1566 N N . GLN A 1 200 ? -0.932 10.400 10.724 1.00 94.69 200 GLN A N 1
ATOM 1567 C CA . GLN A 1 200 ? -1.735 9.503 11.563 1.00 94.69 200 GLN A CA 1
ATOM 1568 C C . GLN A 1 200 ? -3.050 10.154 11.990 1.00 94.69 200 GLN A C 1
ATOM 1570 O O . GLN A 1 200 ? -4.109 9.554 11.829 1.00 94.69 200 GLN A O 1
ATOM 1575 N N . LYS A 1 201 ? -2.997 11.402 12.468 1.00 93.94 201 LYS A N 1
ATOM 1576 C CA . LYS A 1 201 ? -4.192 12.143 12.876 1.00 93.94 201 LYS A CA 1
ATOM 1577 C C . LYS A 1 201 ? -5.168 12.347 11.718 1.00 93.94 201 LYS A C 1
ATOM 1579 O O . LYS A 1 201 ? -6.359 12.113 11.876 1.00 93.94 201 LYS A O 1
ATOM 1584 N N . VAL A 1 202 ? -4.671 12.738 10.545 1.00 92.50 202 VAL A N 1
ATOM 1585 C CA . VAL A 1 202 ? -5.517 12.941 9.357 1.00 92.50 202 VAL A CA 1
ATOM 1586 C C . VAL A 1 202 ? -6.172 11.634 8.917 1.00 92.50 202 VAL A C 1
ATOM 1588 O O . VAL A 1 202 ? -7.359 11.621 8.597 1.00 92.50 202 VAL A O 1
ATOM 1591 N N . VAL A 1 203 ? -5.418 10.533 8.933 1.00 94.69 203 VAL A N 1
ATOM 1592 C CA . VAL A 1 203 ? -5.950 9.207 8.611 1.00 94.69 203 VAL A CA 1
ATOM 1593 C C . VAL A 1 203 ? -7.001 8.779 9.630 1.00 94.69 203 VAL A C 1
ATOM 1595 O O . VAL A 1 203 ? -8.089 8.372 9.237 1.00 94.69 203 VAL A O 1
ATOM 1598 N N . SER A 1 204 ? -6.710 8.932 10.920 1.00 96.50 204 SER A N 1
ATOM 1599 C CA . SER A 1 204 ? -7.640 8.673 12.018 1.00 96.50 204 SER A CA 1
ATOM 1600 C C . SER A 1 204 ? -8.958 9.435 11.840 1.00 96.50 204 SER A C 1
ATOM 1602 O O . SER A 1 204 ? -10.022 8.818 11.802 1.00 96.50 204 SER A O 1
ATOM 1604 N N . ASP A 1 205 ? -8.897 10.759 11.668 1.00 95.94 205 ASP A N 1
ATOM 1605 C CA . ASP A 1 205 ? -10.079 11.615 11.507 1.00 95.94 205 ASP A CA 1
ATOM 1606 C C . ASP A 1 205 ? -10.889 11.240 10.249 1.00 95.94 205 ASP A C 1
ATOM 1608 O O . ASP A 1 205 ? -12.124 11.232 10.268 1.00 95.94 205 ASP A O 1
ATOM 1612 N N . GLY A 1 206 ? -10.202 10.915 9.147 1.00 95.75 206 GLY A N 1
ATOM 1613 C CA . GLY A 1 206 ? -10.824 10.466 7.899 1.00 95.75 206 GLY A CA 1
ATOM 1614 C C . GLY A 1 206 ? -11.543 9.124 8.049 1.00 95.75 206 GLY A C 1
ATOM 1615 O O . GLY A 1 206 ? -12.700 8.991 7.644 1.00 95.75 206 GLY A O 1
ATOM 1616 N N . LEU A 1 207 ? -10.901 8.146 8.694 1.00 97.31 207 LEU A N 1
ATOM 1617 C CA . LEU A 1 207 ? -11.504 6.842 8.970 1.00 97.31 207 LEU A CA 1
ATOM 1618 C C . LEU A 1 207 ? -12.720 6.976 9.890 1.00 97.31 207 LEU A C 1
ATOM 1620 O O . LEU A 1 207 ? -13.782 6.462 9.549 1.00 97.31 207 LEU A O 1
ATOM 1624 N N . VAL A 1 208 ? -12.617 7.715 10.997 1.00 97.62 208 VAL A N 1
ATOM 1625 C CA . VAL A 1 208 ? -13.753 7.958 11.905 1.00 97.62 208 VAL A CA 1
ATOM 1626 C C . VAL A 1 208 ? -14.947 8.538 11.141 1.00 97.62 208 VAL A C 1
ATOM 1628 O O . VAL A 1 208 ? -16.070 8.038 11.255 1.00 97.62 208 VAL A O 1
ATOM 1631 N N . ARG A 1 209 ? -14.708 9.539 10.285 1.00 97.00 209 ARG A N 1
ATOM 1632 C CA . ARG A 1 209 ? -15.751 10.155 9.452 1.00 97.00 209 ARG A CA 1
ATOM 1633 C C . ARG A 1 209 ? -16.391 9.160 8.483 1.00 97.00 209 ARG A C 1
ATOM 1635 O O . ARG A 1 209 ? -17.613 9.142 8.353 1.00 97.00 209 ARG A O 1
ATOM 1642 N N . ILE A 1 210 ? -15.586 8.346 7.800 1.00 96.62 210 ILE A N 1
ATOM 1643 C CA . ILE A 1 210 ? -16.067 7.331 6.854 1.00 96.62 210 ILE A CA 1
ATOM 1644 C C . ILE A 1 210 ? -16.951 6.309 7.568 1.00 96.62 210 ILE A C 1
ATOM 1646 O O . ILE A 1 210 ? -18.074 6.058 7.128 1.00 96.62 210 ILE A O 1
ATOM 1650 N N . PHE A 1 211 ? -16.474 5.758 8.684 1.00 97.19 211 PHE A N 1
ATOM 1651 C CA . PHE A 1 211 ? -17.182 4.724 9.436 1.00 97.19 211 PHE A CA 1
ATOM 1652 C C . PHE A 1 211 ? -18.447 5.254 10.123 1.00 97.19 211 PHE A C 1
ATOM 1654 O O . PHE A 1 211 ? -19.447 4.539 10.189 1.00 97.19 211 PHE A O 1
ATOM 1661 N N . SER A 1 212 ? -18.461 6.531 10.516 1.00 96.31 212 SER A N 1
ATOM 1662 C CA . SER A 1 212 ? -19.667 7.218 11.001 1.00 96.31 212 SER A CA 1
ATOM 1663 C C . SER A 1 212 ? -20.784 7.293 9.952 1.00 96.31 212 SER A C 1
ATOM 1665 O O . SER A 1 212 ? -21.955 7.416 10.304 1.00 96.31 212 SER A O 1
ATOM 1667 N N . GLY A 1 213 ? -20.450 7.199 8.659 1.00 95.31 213 GLY A N 1
ATOM 1668 C CA . GLY A 1 213 ? -21.431 7.143 7.572 1.00 95.31 213 GLY A CA 1
ATOM 1669 C C . GLY A 1 213 ? -22.122 5.782 7.409 1.00 95.31 213 GLY A C 1
ATOM 1670 O O . GLY A 1 213 ? -23.034 5.659 6.595 1.00 95.31 213 GLY A O 1
ATOM 1671 N N . GLY A 1 214 ? -21.726 4.762 8.177 1.00 94.56 214 GLY A N 1
ATOM 1672 C CA . GLY A 1 214 ? -22.340 3.437 8.151 1.00 94.56 214 GLY A CA 1
ATOM 1673 C C . GLY A 1 214 ? -21.966 2.603 6.921 1.00 94.56 214 GLY A C 1
ATOM 1674 O O . GLY A 1 214 ? -20.951 2.835 6.264 1.00 94.56 214 GLY A O 1
ATOM 1675 N N . ARG A 1 215 ? -22.785 1.585 6.612 1.00 94.25 215 ARG A N 1
ATOM 1676 C CA . ARG A 1 215 ? -22.447 0.569 5.597 1.00 94.25 215 ARG A CA 1
ATOM 1677 C C . ARG A 1 215 ? -22.327 1.142 4.185 1.00 94.25 215 ARG A C 1
ATOM 1679 O O . ARG A 1 215 ? -21.519 0.637 3.414 1.00 94.25 215 ARG A O 1
ATOM 1686 N N . ASP A 1 216 ? -23.059 2.205 3.867 1.00 93.81 216 ASP A N 1
ATOM 1687 C CA . ASP A 1 216 ? -23.008 2.843 2.545 1.00 93.81 216 ASP A CA 1
ATOM 1688 C C . ASP A 1 216 ? -21.637 3.471 2.246 1.00 93.81 216 ASP A C 1
ATOM 1690 O O . ASP A 1 216 ? -21.227 3.543 1.087 1.00 93.81 216 ASP A O 1
ATOM 1694 N N . SER A 1 217 ? -20.895 3.875 3.282 1.00 93.31 217 SER A N 1
ATOM 1695 C CA . SER A 1 217 ? -19.539 4.423 3.153 1.00 93.31 217 SER A CA 1
ATOM 1696 C C . SER A 1 217 ? -18.454 3.352 3.011 1.00 93.31 217 SER A C 1
ATOM 1698 O O . SER A 1 217 ? -17.369 3.648 2.510 1.00 93.31 217 SER A O 1
ATOM 1700 N N . VAL A 1 218 ? -18.725 2.118 3.455 1.00 94.25 218 VAL A N 1
ATOM 1701 C CA . VAL A 1 218 ? -17.772 0.990 3.461 1.00 94.25 218 VAL A CA 1
ATOM 1702 C C . VAL A 1 218 ? -18.434 -0.315 2.985 1.00 94.25 218 VAL A C 1
ATOM 1704 O O . VAL A 1 218 ? -18.435 -1.327 3.691 1.00 94.25 218 VAL A O 1
ATOM 1707 N N . PRO A 1 219 ? -19.024 -0.334 1.776 1.00 92.56 219 PRO A N 1
ATOM 1708 C CA . PRO A 1 219 ? -19.983 -1.367 1.380 1.00 92.56 219 PRO A CA 1
ATOM 1709 C C . PRO A 1 219 ? -19.390 -2.777 1.302 1.00 92.56 219 PRO A C 1
ATOM 1711 O O . PRO A 1 219 ? -20.107 -3.744 1.569 1.00 92.56 219 PRO A O 1
ATOM 1714 N N . CYS A 1 220 ? -18.101 -2.907 0.982 1.00 97.12 220 CYS A N 1
ATOM 1715 C CA . CYS A 1 220 ? -17.414 -4.191 0.816 1.00 97.12 220 CYS A CA 1
ATOM 1716 C C . CYS A 1 220 ? -16.308 -4.451 1.841 1.00 97.12 220 CYS A C 1
ATOM 1718 O O . CYS A 1 220 ? -15.699 -5.515 1.780 1.00 97.12 220 CYS A O 1
ATOM 1720 N N . LEU A 1 221 ? -16.051 -3.526 2.770 1.00 97.62 221 LEU A N 1
ATOM 1721 C CA . LEU A 1 221 ? -14.932 -3.684 3.690 1.00 97.62 221 LEU A CA 1
ATOM 1722 C C . LEU A 1 221 ? -15.211 -4.842 4.655 1.00 97.62 221 LEU A C 1
ATOM 1724 O O . LEU A 1 221 ? -16.297 -4.938 5.236 1.00 97.62 221 LEU A O 1
ATOM 1728 N N . GLU A 1 222 ? -14.223 -5.718 4.799 1.00 96.62 222 GLU A N 1
ATOM 1729 C CA . GLU A 1 222 ? -14.257 -6.901 5.660 1.00 96.62 222 GLU A CA 1
ATOM 1730 C C . GLU A 1 222 ? -13.209 -6.816 6.770 1.00 96.62 222 GLU A C 1
ATOM 1732 O O . GLU A 1 222 ? -13.461 -7.300 7.872 1.00 96.62 222 GLU A O 1
ATOM 1737 N N . ALA A 1 223 ? -12.060 -6.180 6.514 1.00 96.75 223 ALA A N 1
ATOM 1738 C CA . ALA A 1 223 ? -10.996 -6.029 7.502 1.00 96.75 223 ALA A CA 1
ATOM 1739 C C . ALA A 1 223 ? -10.340 -4.642 7.467 1.00 96.75 223 ALA A C 1
ATOM 1741 O O . ALA A 1 223 ? -10.051 -4.100 6.397 1.00 96.75 223 ALA A O 1
ATOM 1742 N N . LEU A 1 224 ? -10.075 -4.110 8.661 1.00 96.56 224 LEU A N 1
ATOM 1743 C CA . LEU A 1 224 ? -9.298 -2.904 8.914 1.00 96.56 224 LEU A CA 1
ATOM 1744 C C . LEU A 1 224 ? -8.185 -3.230 9.915 1.00 96.56 224 LEU A C 1
ATOM 1746 O O . LEU A 1 224 ? -8.465 -3.649 11.041 1.00 96.56 224 LEU A O 1
ATOM 1750 N N . TYR A 1 225 ? -6.942 -2.994 9.514 1.00 96.12 225 TYR A N 1
ATOM 1751 C CA . TYR A 1 225 ? -5.767 -3.132 10.366 1.00 96.12 225 TYR A CA 1
ATOM 1752 C C . TYR A 1 225 ? -5.047 -1.793 10.511 1.00 96.12 225 TYR A C 1
ATOM 1754 O O . TYR A 1 225 ? -4.832 -1.093 9.520 1.00 96.12 225 TYR A O 1
ATOM 1762 N N . ILE A 1 226 ? -4.668 -1.437 11.740 1.00 96.12 226 ILE A N 1
ATOM 1763 C CA . ILE A 1 226 ? -3.982 -0.173 12.029 1.00 96.12 226 ILE A CA 1
ATOM 1764 C C . ILE A 1 226 ? -2.753 -0.401 12.905 1.00 96.12 226 ILE A C 1
ATOM 1766 O O . ILE A 1 226 ? -2.840 -0.940 14.009 1.00 96.12 226 ILE A O 1
ATOM 1770 N N . GLU A 1 227 ? -1.618 0.104 12.444 1.00 95.31 227 GLU A N 1
ATOM 1771 C CA . GLU A 1 227 ? -0.448 0.394 13.264 1.00 95.31 227 GLU A CA 1
ATOM 1772 C C . GLU A 1 227 ? -0.348 1.891 13.528 1.00 95.31 227 GLU A C 1
ATOM 1774 O O . GLU A 1 227 ? -0.787 2.701 12.710 1.00 95.31 227 GLU A O 1
ATOM 1779 N N . GLY A 1 228 ? 0.229 2.273 14.665 1.00 95.81 228 GLY A N 1
ATOM 1780 C CA . GLY A 1 228 ? 0.416 3.680 14.999 1.00 95.81 228 GLY A CA 1
ATOM 1781 C C . GLY A 1 228 ? 0.769 3.932 16.458 1.00 95.81 228 GLY A C 1
ATOM 1782 O O . GLY A 1 228 ? 0.916 3.005 17.256 1.00 95.81 228 GLY A O 1
ATOM 1783 N N . ASP A 1 229 ? 0.891 5.213 16.792 1.00 95.38 229 ASP A N 1
ATOM 1784 C CA . ASP A 1 229 ? 1.156 5.686 18.150 1.00 95.38 229 ASP A CA 1
ATOM 1785 C C . ASP A 1 229 ? -0.103 5.532 19.008 1.00 95.38 229 ASP A C 1
ATOM 1787 O O . ASP A 1 229 ? -1.147 6.123 18.713 1.00 95.38 229 ASP A O 1
ATOM 1791 N N . GLY A 1 230 ? -0.009 4.759 20.086 1.00 95.00 230 GLY A N 1
ATOM 1792 C CA . GLY A 1 230 ? -1.118 4.501 20.993 1.00 95.00 230 GLY A CA 1
ATOM 1793 C C . GLY A 1 230 ? -1.741 5.771 21.563 1.00 95.00 230 GLY A C 1
ATOM 1794 O O . GLY A 1 230 ? -2.962 5.833 21.673 1.00 95.00 230 GLY A O 1
ATOM 1795 N N . ASN A 1 231 ? -0.944 6.811 21.827 1.00 93.94 231 ASN A N 1
ATOM 1796 C CA . ASN A 1 231 ? -1.440 8.076 22.376 1.00 93.94 231 ASN A CA 1
ATOM 1797 C C . ASN A 1 231 ? -2.252 8.879 21.350 1.00 93.94 231 ASN A C 1
ATOM 1799 O O . ASN A 1 231 ? -3.154 9.628 21.718 1.00 93.94 231 ASN A O 1
ATOM 1803 N N . LEU A 1 232 ? -1.934 8.747 20.057 1.00 94.94 232 LEU A N 1
ATOM 1804 C CA . LEU A 1 232 ? -2.679 9.416 18.986 1.00 94.94 232 LEU A CA 1
ATOM 1805 C C . LEU A 1 232 ? -3.960 8.665 18.637 1.00 94.94 232 LEU A C 1
ATOM 1807 O O . LEU A 1 232 ? -4.965 9.286 18.297 1.00 94.94 232 LEU A O 1
ATOM 1811 N N . TRP A 1 233 ? -3.914 7.336 18.715 1.00 96.06 233 TRP A N 1
ATOM 1812 C CA . TRP A 1 233 ? -5.026 6.475 18.337 1.00 96.06 233 TRP A CA 1
ATOM 1813 C C . TRP A 1 233 ? -6.004 6.189 19.471 1.00 96.06 233 TRP A C 1
ATOM 1815 O O . TRP A 1 233 ? -7.092 5.717 19.171 1.00 96.06 233 TRP A O 1
ATOM 1825 N N . GLU A 1 234 ? -5.675 6.465 20.737 1.00 93.69 234 GLU A N 1
ATOM 1826 C CA . GLU A 1 234 ? -6.489 6.067 21.898 1.00 93.69 234 GLU A CA 1
ATOM 1827 C C . GLU A 1 234 ? -7.977 6.416 21.739 1.00 93.69 234 GLU A C 1
ATOM 1829 O O . GLU A 1 234 ? -8.826 5.528 21.805 1.00 93.69 234 GLU A O 1
ATOM 1834 N N . GLN A 1 235 ? -8.288 7.684 21.450 1.00 93.81 235 GLN A N 1
ATOM 1835 C CA . GLN A 1 235 ? -9.670 8.140 21.298 1.00 93.81 235 GLN A CA 1
ATOM 1836 C C . GLN A 1 235 ? -10.356 7.500 20.079 1.00 93.81 235 GLN A C 1
ATOM 1838 O O . GLN A 1 235 ? -11.451 6.946 20.187 1.00 93.81 235 GLN A O 1
ATOM 1843 N N . SER A 1 236 ? -9.712 7.563 18.916 1.00 96.81 236 SER A N 1
ATOM 1844 C CA . SER A 1 236 ? -10.299 7.115 17.650 1.00 96.81 236 SER A CA 1
ATOM 1845 C C . SER A 1 236 ? -10.399 5.598 17.547 1.00 96.81 236 SER A C 1
ATOM 1847 O O . SER A 1 236 ? -11.260 5.085 16.841 1.00 96.81 236 SER A O 1
ATOM 1849 N N . ARG A 1 237 ? -9.538 4.856 18.250 1.00 96.19 237 ARG A N 1
ATOM 1850 C CA . ARG A 1 237 ? -9.540 3.391 18.284 1.00 96.19 237 ARG A CA 1
ATOM 1851 C C . ARG A 1 237 ? -10.852 2.867 18.839 1.00 96.19 237 ARG A C 1
ATOM 1853 O O . ARG A 1 237 ? -11.412 1.935 18.269 1.00 96.19 237 ARG A O 1
ATOM 1860 N N . ASP A 1 238 ? -11.333 3.434 19.938 1.00 96.25 238 ASP A N 1
ATOM 1861 C CA . ASP A 1 238 ? -12.549 2.951 20.587 1.00 96.25 238 ASP A CA 1
ATOM 1862 C C . ASP A 1 238 ? -13.782 3.258 19.719 1.00 96.25 238 ASP A C 1
ATOM 1864 O O . ASP A 1 238 ? -14.643 2.397 19.524 1.00 96.25 238 ASP A O 1
ATOM 1868 N N . GLU A 1 239 ? -13.817 4.441 19.101 1.00 97.38 239 GLU A N 1
ATOM 1869 C CA . GLU A 1 239 ? -14.857 4.836 18.143 1.00 97.38 239 GLU A CA 1
ATOM 1870 C C . GLU A 1 239 ? -14.858 3.961 16.877 1.00 97.38 239 GLU A C 1
ATOM 1872 O O . GLU A 1 239 ? -15.909 3.467 16.449 1.00 97.38 239 GLU A O 1
ATOM 1877 N N . LEU A 1 240 ? -13.679 3.705 16.301 1.00 97.62 240 LEU A N 1
ATOM 1878 C CA . LEU A 1 240 ? -13.520 2.816 15.152 1.00 97.62 240 LEU A CA 1
ATOM 1879 C C . LEU A 1 240 ? -13.871 1.375 15.504 1.00 97.62 240 LEU A C 1
ATOM 1881 O O . LEU A 1 240 ? -14.540 0.721 14.714 1.00 97.62 240 LEU A O 1
ATOM 1885 N N . SER A 1 241 ? -13.487 0.891 16.685 1.00 97.81 241 SER A N 1
ATOM 1886 C CA . SER A 1 241 ? -13.828 -0.452 17.158 1.00 97.81 241 SER A CA 1
ATOM 1887 C C . SER A 1 241 ? -15.341 -0.640 17.244 1.00 97.81 241 SER A C 1
ATOM 1889 O O . SER A 1 241 ? -15.882 -1.595 16.684 1.00 97.81 241 SER A O 1
ATOM 1891 N N . LEU A 1 242 ? -16.053 0.305 17.870 1.00 97.44 242 LEU A N 1
ATOM 1892 C CA . LEU A 1 242 ? -17.516 0.286 17.941 1.00 97.44 242 LEU A CA 1
ATOM 1893 C C . LEU A 1 242 ? -18.152 0.301 16.546 1.00 97.44 242 LEU A C 1
ATOM 1895 O O . LEU A 1 242 ? -19.041 -0.507 16.266 1.00 97.44 242 LEU A O 1
ATOM 1899 N N . SER A 1 243 ? -17.668 1.173 15.661 1.00 97.62 243 SER A N 1
ATOM 1900 C CA . SER A 1 243 ? -18.194 1.306 14.299 1.00 97.62 243 SER A CA 1
ATOM 1901 C C . SER A 1 243 ? -17.926 0.062 13.447 1.00 97.62 243 SER A C 1
ATOM 1903 O O . SER A 1 243 ? -18.828 -0.439 12.779 1.00 97.62 243 SER A O 1
ATOM 1905 N N . CYS A 1 244 ? -16.713 -0.491 13.503 1.00 97.44 244 CYS A N 1
ATOM 1906 C CA . CYS A 1 244 ? -16.341 -1.719 12.803 1.00 97.44 244 CYS A CA 1
ATOM 1907 C C . CYS A 1 244 ? -17.191 -2.903 13.271 1.00 97.44 244 CYS A C 1
ATOM 1909 O O . CYS A 1 244 ? -17.749 -3.618 12.439 1.00 97.44 244 CYS A O 1
ATOM 1911 N N . ASN A 1 245 ? -17.371 -3.061 14.587 1.00 97.81 245 ASN A N 1
ATOM 1912 C CA . ASN A 1 245 ? -18.214 -4.111 15.161 1.00 97.81 245 ASN A CA 1
ATOM 1913 C C . ASN A 1 245 ? -19.668 -4.000 14.683 1.00 97.81 245 ASN A C 1
ATOM 1915 O O . ASN A 1 245 ? -20.265 -5.005 14.297 1.00 97.81 245 ASN A O 1
ATOM 1919 N N . ALA A 1 246 ? -20.228 -2.786 14.650 1.00 97.56 246 ALA A N 1
ATOM 1920 C CA . ALA A 1 246 ? -21.582 -2.550 14.146 1.00 97.56 246 ALA A CA 1
ATOM 1921 C C . ALA A 1 246 ? -21.735 -2.898 12.653 1.00 97.56 246 ALA A C 1
ATOM 1923 O O . ALA A 1 246 ? -22.818 -3.285 12.214 1.00 97.56 246 ALA A O 1
ATOM 1924 N N . LEU A 1 247 ? -20.655 -2.782 11.876 1.00 97.00 247 LEU A N 1
ATOM 1925 C CA . LEU A 1 247 ? -20.629 -3.037 10.435 1.00 97.00 247 LEU A CA 1
ATOM 1926 C C . LEU A 1 247 ? -20.160 -4.449 10.058 1.00 97.00 247 LEU A C 1
ATOM 1928 O O . LEU A 1 247 ? -20.134 -4.766 8.867 1.00 97.00 247 LEU A O 1
ATOM 1932 N N . GLY A 1 248 ? -19.796 -5.283 11.038 1.00 97.38 248 GLY A N 1
ATOM 1933 C CA . GLY A 1 248 ? -19.232 -6.614 10.806 1.00 97.38 248 GLY A CA 1
ATOM 1934 C C . GLY A 1 248 ? -17.839 -6.590 10.166 1.00 97.38 248 GLY A C 1
ATOM 1935 O O . GLY A 1 248 ? -17.472 -7.539 9.480 1.00 97.38 248 GLY A O 1
ATOM 1936 N N . VAL A 1 249 ? -17.085 -5.504 10.352 1.00 97.19 249 VAL A N 1
ATOM 1937 C CA . VAL A 1 249 ? -15.705 -5.356 9.871 1.00 97.19 249 VAL A CA 1
ATOM 1938 C C . VAL A 1 249 ? -14.757 -5.859 10.956 1.00 97.19 249 VAL A C 1
ATOM 1940 O O . VAL A 1 249 ? -14.818 -5.402 12.097 1.00 97.19 249 VAL A O 1
ATOM 1943 N N . LYS A 1 250 ? -13.854 -6.780 10.610 1.00 97.19 250 LYS A N 1
ATOM 1944 C CA . LYS A 1 250 ? -12.781 -7.221 11.507 1.00 97.19 250 LYS A CA 1
ATOM 1945 C C . LYS A 1 250 ? -11.833 -6.047 11.750 1.00 97.19 250 LYS A C 1
ATOM 1947 O O . LYS A 1 250 ? -11.190 -5.584 10.813 1.00 97.19 250 LYS A O 1
ATOM 1952 N N . PHE A 1 251 ? -11.739 -5.588 12.993 1.00 96.88 251 PHE A N 1
ATOM 1953 C CA . PHE A 1 251 ? -10.843 -4.503 13.381 1.00 96.88 251 PHE A CA 1
ATOM 1954 C C . PHE A 1 251 ? -9.699 -5.025 14.240 1.00 96.88 251 PHE A C 1
ATOM 1956 O O . PHE A 1 251 ? -9.926 -5.609 15.300 1.00 96.88 251 PHE A O 1
ATOM 1963 N N . GLU A 1 252 ? -8.472 -4.809 13.782 1.00 95.81 252 GLU A N 1
ATOM 1964 C CA . GLU A 1 252 ? -7.264 -5.170 14.513 1.00 95.81 252 GLU A CA 1
ATOM 1965 C C . GLU A 1 252 ? -6.311 -3.983 14.586 1.00 95.81 252 GLU A C 1
ATOM 1967 O O . GLU A 1 252 ? -6.171 -3.201 13.649 1.00 95.81 252 GLU A O 1
ATOM 1972 N N . THR A 1 253 ? -5.625 -3.861 15.718 1.00 95.19 253 THR A N 1
ATOM 1973 C CA . THR A 1 253 ? -4.627 -2.816 15.916 1.00 95.19 253 THR A CA 1
ATOM 1974 C C . THR A 1 253 ? -3.339 -3.387 16.470 1.00 95.19 253 THR A C 1
ATOM 1976 O O . THR A 1 253 ? -3.337 -4.377 17.212 1.00 95.19 253 THR A O 1
ATOM 1979 N N . LEU A 1 254 ? -2.243 -2.710 16.167 1.00 93.81 254 LEU A N 1
ATOM 1980 C CA . LEU A 1 254 ? -0.948 -2.944 16.771 1.00 93.81 254 LEU A CA 1
ATOM 1981 C C . LEU A 1 254 ? -0.330 -1.576 17.071 1.00 93.81 254 LEU A C 1
ATOM 1983 O O . LEU A 1 254 ? 0.193 -0.910 16.187 1.00 93.81 254 LEU A O 1
ATOM 1987 N N . LEU A 1 255 ? -0.471 -1.123 18.315 1.00 94.50 255 LEU A N 1
ATOM 1988 C CA . LEU A 1 255 ? -0.084 0.225 18.730 1.00 94.50 255 LEU A CA 1
ATOM 1989 C C . LEU A 1 255 ? 1.198 0.175 19.562 1.00 94.50 255 LEU A C 1
ATOM 1991 O O . LEU A 1 255 ? 1.364 -0.739 20.372 1.00 94.50 255 LEU A O 1
ATOM 1995 N N . TYR A 1 256 ? 2.080 1.151 19.361 1.00 92.00 256 TYR A N 1
ATOM 1996 C CA . TYR A 1 256 ? 3.283 1.356 20.173 1.00 92.00 256 TYR A CA 1
ATOM 1997 C C . TYR A 1 256 ? 3.105 2.526 21.151 1.00 92.00 256 TYR A C 1
ATOM 1999 O O . TYR A 1 256 ? 2.094 3.225 21.105 1.00 92.00 256 TYR A O 1
ATOM 2007 N N . GLY A 1 257 ? 4.054 2.730 22.071 1.00 88.94 257 GLY A N 1
ATOM 2008 C CA . GLY A 1 257 ? 3.939 3.766 23.107 1.00 88.94 257 GLY A CA 1
ATOM 2009 C C . GLY A 1 257 ? 2.878 3.472 24.178 1.00 88.94 257 GLY A C 1
ATOM 2010 O O . GLY A 1 257 ? 2.535 4.355 24.962 1.00 88.94 257 GLY A O 1
ATOM 2011 N N . VAL A 1 258 ? 2.363 2.239 24.209 1.00 84.88 258 VAL A N 1
ATOM 2012 C CA . VAL A 1 258 ? 1.470 1.699 25.240 1.00 84.88 258 VAL A CA 1
ATOM 2013 C C . VAL A 1 258 ? 2.152 0.511 25.909 1.00 84.88 258 VAL A C 1
ATOM 2015 O O . VAL A 1 258 ? 2.573 -0.427 25.235 1.00 84.88 258 VAL A O 1
ATOM 2018 N N . ASP A 1 259 ? 2.261 0.554 27.236 1.00 82.81 259 ASP A N 1
ATOM 2019 C CA . ASP A 1 259 ? 2.889 -0.509 28.020 1.00 82.81 259 ASP A CA 1
ATOM 2020 C C . ASP A 1 259 ? 1.866 -1.573 28.470 1.00 82.81 259 ASP A C 1
ATOM 2022 O O . ASP A 1 259 ? 0.811 -1.216 29.008 1.00 82.81 259 ASP A O 1
ATOM 2026 N N . PRO A 1 260 ? 2.180 -2.880 28.350 1.00 85.31 260 PRO A N 1
ATOM 2027 C CA . PRO A 1 260 ? 3.368 -3.451 27.710 1.00 85.31 260 PRO A CA 1
ATOM 2028 C C . PRO A 1 260 ? 3.235 -3.525 26.179 1.00 85.31 260 PRO A C 1
ATOM 2030 O O . PRO A 1 260 ? 2.149 -3.787 25.654 1.00 85.31 260 PRO A O 1
ATOM 2033 N N . LEU A 1 261 ? 4.363 -3.402 25.470 1.00 83.94 261 LEU A N 1
ATOM 2034 C CA . LEU A 1 261 ? 4.413 -3.643 24.027 1.00 83.94 261 LEU A CA 1
ATOM 2035 C C . LEU A 1 261 ? 3.953 -5.078 23.688 1.00 83.94 261 LEU A C 1
ATOM 2037 O O . LEU A 1 261 ? 4.309 -6.032 24.386 1.00 83.94 261 LEU A O 1
ATOM 2041 N N . PRO A 1 262 ? 3.206 -5.269 22.587 1.00 83.12 262 PRO A N 1
ATOM 2042 C CA . PRO A 1 262 ? 2.669 -6.575 22.196 1.00 83.12 262 PRO A CA 1
ATOM 2043 C C . PRO A 1 262 ? 3.720 -7.547 21.622 1.00 83.12 262 PRO A C 1
ATOM 2045 O O . PRO A 1 262 ? 3.380 -8.673 21.261 1.00 83.12 262 PRO A O 1
ATOM 2048 N N . PHE A 1 263 ? 4.980 -7.126 21.509 1.00 84.62 263 PHE A N 1
ATOM 2049 C CA . PHE A 1 263 ? 6.107 -7.893 20.977 1.00 84.62 263 PHE A CA 1
ATOM 2050 C C . PHE A 1 263 ? 7.421 -7.405 21.613 1.00 84.62 263 PHE A C 1
ATOM 2052 O O . PHE A 1 263 ? 7.484 -6.296 22.139 1.00 84.62 263 PHE A O 1
ATOM 2059 N N . THR A 1 264 ? 8.485 -8.211 21.543 1.00 85.75 264 THR A N 1
ATOM 2060 C CA . THR A 1 264 ? 9.802 -7.890 22.137 1.00 85.75 264 THR A CA 1
ATOM 2061 C C . THR A 1 264 ? 10.906 -7.639 21.114 1.00 85.75 264 THR A C 1
ATOM 2063 O O . THR A 1 264 ? 11.923 -7.037 21.446 1.00 85.75 264 THR A O 1
ATOM 2066 N N . ASP A 1 265 ? 10.738 -8.107 19.877 1.00 84.75 265 ASP A N 1
ATOM 2067 C CA . ASP A 1 265 ? 11.701 -7.930 18.792 1.00 84.75 265 ASP A CA 1
ATOM 2068 C C . ASP A 1 265 ? 11.015 -7.874 17.412 1.00 84.75 265 ASP A C 1
ATOM 2070 O O . ASP A 1 265 ? 9.794 -8.016 17.277 1.00 84.75 265 ASP A O 1
ATOM 2074 N N . GLY A 1 266 ? 11.818 -7.659 16.367 1.00 81.75 266 GLY A N 1
ATOM 2075 C CA . GLY A 1 266 ? 11.329 -7.604 14.989 1.00 81.75 266 GLY A CA 1
ATOM 2076 C C . GLY A 1 266 ? 10.754 -8.930 14.476 1.00 81.75 266 GLY A C 1
ATOM 2077 O O . GLY A 1 266 ? 9.927 -8.907 13.565 1.00 81.75 266 GLY A O 1
ATOM 2078 N N . THR A 1 267 ? 11.149 -10.069 15.053 1.00 84.12 267 THR A N 1
ATOM 2079 C CA . THR A 1 267 ? 10.594 -11.383 14.700 1.00 84.12 267 THR A CA 1
ATOM 2080 C C . THR A 1 267 ? 9.163 -11.488 15.209 1.00 84.12 267 THR A C 1
ATOM 2082 O O . THR A 1 267 ? 8.261 -11.766 14.423 1.00 84.12 267 THR A O 1
ATOM 2085 N N . GLY A 1 268 ? 8.933 -11.157 16.483 1.00 86.38 268 GLY A N 1
ATOM 2086 C CA . GLY A 1 268 ? 7.600 -11.118 17.080 1.00 86.38 268 GLY A CA 1
ATOM 2087 C C . GLY A 1 268 ? 6.672 -10.130 16.369 1.00 86.38 268 GLY A C 1
ATOM 2088 O O . GLY A 1 268 ? 5.509 -10.447 16.128 1.00 86.38 268 GLY A O 1
ATOM 2089 N N . LEU A 1 269 ? 7.179 -8.965 15.944 1.00 85.81 269 LEU A N 1
ATOM 2090 C CA . LEU A 1 269 ? 6.413 -8.041 15.096 1.00 85.81 269 LEU A CA 1
ATOM 2091 C C . LEU A 1 269 ? 6.037 -8.673 13.745 1.00 85.81 269 LEU A C 1
ATOM 2093 O O . LEU A 1 269 ? 4.895 -8.546 13.302 1.00 85.81 269 LEU A O 1
ATOM 2097 N N . GLY A 1 270 ? 6.979 -9.354 13.088 1.00 84.06 270 GLY A N 1
ATOM 2098 C CA . GLY A 1 270 ? 6.726 -10.068 11.836 1.00 84.06 270 GLY A CA 1
ATOM 2099 C C . GLY A 1 270 ? 5.643 -11.139 11.984 1.00 84.06 270 GLY A C 1
ATOM 2100 O O . GLY A 1 270 ? 4.717 -11.190 11.174 1.00 84.06 270 GLY A O 1
ATOM 2101 N N . GLU A 1 271 ? 5.705 -11.931 13.056 1.00 85.38 271 GLU A N 1
ATOM 2102 C CA . GLU A 1 271 ? 4.683 -12.926 13.398 1.00 85.38 271 GLU A CA 1
ATOM 2103 C C . GLU A 1 271 ? 3.312 -12.267 13.602 1.00 85.38 271 GLU A C 1
ATOM 2105 O O . GLU A 1 271 ? 2.337 -12.658 12.955 1.00 85.38 271 GLU A O 1
ATOM 2110 N N . GLN A 1 272 ? 3.234 -11.207 14.415 1.00 87.25 272 GLN A N 1
ATOM 2111 C CA . GLN A 1 272 ? 1.993 -10.452 14.628 1.00 87.25 272 GLN A CA 1
ATOM 2112 C C . GLN A 1 272 ? 1.390 -9.950 13.310 1.00 87.25 272 GLN A C 1
ATOM 2114 O O . GLN A 1 272 ? 0.200 -10.151 13.069 1.00 87.25 272 GLN A O 1
ATOM 2119 N N . ARG A 1 273 ? 2.203 -9.349 12.434 1.00 86.88 273 ARG A N 1
ATOM 2120 C CA . ARG A 1 273 ? 1.761 -8.873 11.115 1.00 86.88 273 ARG A CA 1
ATOM 2121 C C . ARG A 1 273 ? 1.264 -10.012 10.234 1.00 86.88 273 ARG A C 1
ATOM 2123 O O . ARG A 1 273 ? 0.196 -9.893 9.649 1.00 86.88 273 ARG A O 1
ATOM 2130 N N . SER A 1 274 ? 1.988 -11.128 10.177 1.00 83.06 274 SER A N 1
ATOM 2131 C CA . SER A 1 274 ? 1.607 -12.284 9.352 1.00 83.06 274 SER A CA 1
ATOM 2132 C C . SER A 1 274 ? 0.266 -12.909 9.747 1.00 83.06 274 SER A C 1
ATOM 2134 O O . SER A 1 274 ? -0.421 -13.469 8.896 1.00 83.06 274 SER A O 1
ATOM 2136 N N . HIS A 1 275 ? -0.122 -12.794 11.021 1.00 83.94 275 HIS A N 1
ATOM 2137 C CA . HIS A 1 275 ? -1.406 -13.284 11.518 1.00 83.94 275 HIS A CA 1
ATOM 2138 C C . HIS A 1 275 ? -2.560 -12.296 11.317 1.00 83.94 275 HIS A C 1
ATOM 2140 O O . HIS A 1 275 ? -3.712 -12.724 11.229 1.00 83.94 275 HIS A O 1
ATOM 2146 N N . LYS A 1 276 ? -2.262 -10.993 11.292 1.00 85.69 276 LYS A N 1
ATOM 2147 C CA . LYS A 1 276 ? -3.270 -9.925 11.345 1.00 85.69 276 LYS A CA 1
ATOM 2148 C C . LYS A 1 276 ? -3.535 -9.259 9.998 1.00 85.69 276 LYS A C 1
ATOM 2150 O O . LYS A 1 276 ? -4.682 -8.942 9.695 1.00 85.69 276 LYS A O 1
ATOM 2155 N N . LEU A 1 277 ? -2.502 -9.082 9.175 1.00 82.50 277 LEU A N 1
ATOM 2156 C CA . LEU A 1 277 ? -2.639 -8.442 7.870 1.00 82.50 277 LEU A CA 1
ATOM 2157 C C . LEU A 1 277 ? -3.482 -9.312 6.944 1.00 82.50 277 LEU A C 1
ATOM 2159 O O . LEU A 1 277 ? -3.160 -10.475 6.688 1.00 82.50 277 LEU A O 1
ATOM 2163 N N . GLY A 1 278 ? -4.548 -8.720 6.406 1.00 68.06 278 GLY A N 1
ATOM 2164 C CA . GLY A 1 278 ? -5.392 -9.393 5.426 1.00 68.06 278 GLY A CA 1
ATOM 2165 C C . GLY A 1 278 ? -4.637 -9.651 4.125 1.00 68.06 278 GLY A C 1
ATOM 2166 O O . GLY A 1 278 ? -4.882 -10.662 3.462 1.00 68.06 278 GLY A O 1
ATOM 2167 N N . TRP A 1 279 ? -3.718 -8.746 3.762 1.00 66.06 279 TRP A N 1
ATOM 2168 C CA . TRP A 1 279 ? -2.935 -8.810 2.535 1.00 66.06 279 TRP A CA 1
ATOM 2169 C C . TRP A 1 279 ? -1.899 -7.659 2.449 1.00 66.06 279 TRP A C 1
ATOM 2171 O O . TRP A 1 279 ? -2.218 -6.557 2.872 1.00 66.06 279 TRP A O 1
ATOM 2181 N N . PRO A 1 280 ? -0.710 -7.820 1.827 1.00 55.00 280 PRO A N 1
ATOM 2182 C CA . PRO A 1 280 ? -0.030 -9.050 1.451 1.00 55.00 280 PRO A CA 1
ATOM 2183 C C . PRO A 1 280 ? 0.902 -9.536 2.572 1.00 55.00 280 PRO A C 1
ATOM 2185 O O . PRO A 1 280 ? 1.670 -8.768 3.147 1.00 55.00 280 PRO A O 1
ATOM 2188 N N . SER A 1 281 ? 0.953 -10.855 2.778 1.00 51.31 281 SER A N 1
ATOM 2189 C CA . SER A 1 281 ? 1.943 -11.525 3.643 1.00 51.31 281 SER A CA 1
ATOM 2190 C C . SER A 1 281 ? 3.408 -11.305 3.213 1.00 51.31 281 SER A C 1
ATOM 2192 O O . SER A 1 281 ? 4.317 -11.795 3.872 1.00 51.31 281 SER A O 1
ATOM 2194 N N . LEU A 1 282 ? 3.628 -10.621 2.080 1.00 50.03 282 LEU A N 1
ATOM 2195 C CA . LEU A 1 282 ? 4.907 -10.370 1.410 1.00 50.03 282 LEU A CA 1
ATOM 2196 C C . LEU A 1 282 ? 5.337 -8.897 1.429 1.00 50.03 282 LEU A C 1
ATOM 2198 O O . LEU A 1 282 ? 6.352 -8.556 0.806 1.00 50.03 282 LEU A O 1
ATOM 2202 N N . LEU A 1 283 ? 4.671 -8.036 2.210 1.00 55.25 283 LEU A N 1
ATOM 2203 C CA . LEU A 1 283 ? 5.412 -6.960 2.871 1.00 55.25 283 LEU A CA 1
ATOM 2204 C C . LEU A 1 283 ? 6.379 -7.645 3.839 1.00 55.25 283 LEU A C 1
ATOM 2206 O O . LEU A 1 283 ? 6.175 -7.689 5.048 1.00 55.25 283 LEU A O 1
ATOM 2210 N N . ASP A 1 284 ? 7.416 -8.251 3.268 1.00 53.06 284 ASP A N 1
ATOM 2211 C CA . ASP A 1 284 ? 8.499 -8.923 3.945 1.00 53.06 284 ASP A CA 1
ATOM 2212 C C . ASP A 1 284 ? 9.373 -7.820 4.533 1.00 53.06 284 ASP A C 1
ATOM 2214 O O . ASP A 1 284 ? 10.526 -7.622 4.170 1.00 53.06 284 ASP A O 1
ATOM 2218 N N . ILE A 1 285 ? 8.774 -7.024 5.421 1.00 50.66 285 ILE A N 1
ATOM 2219 C CA . ILE A 1 285 ? 9.410 -5.971 6.203 1.00 50.66 285 ILE A CA 1
ATOM 2220 C C . ILE A 1 285 ? 10.523 -6.604 7.053 1.00 50.66 285 ILE A C 1
ATOM 2222 O O . ILE A 1 285 ? 11.462 -5.921 7.448 1.00 50.66 285 ILE A O 1
ATOM 2226 N N . SER A 1 286 ? 10.512 -7.931 7.229 1.00 43.91 286 SER A N 1
ATOM 2227 C CA . SER A 1 286 ? 11.650 -8.692 7.744 1.00 43.91 286 SER A CA 1
ATOM 2228 C C . SER A 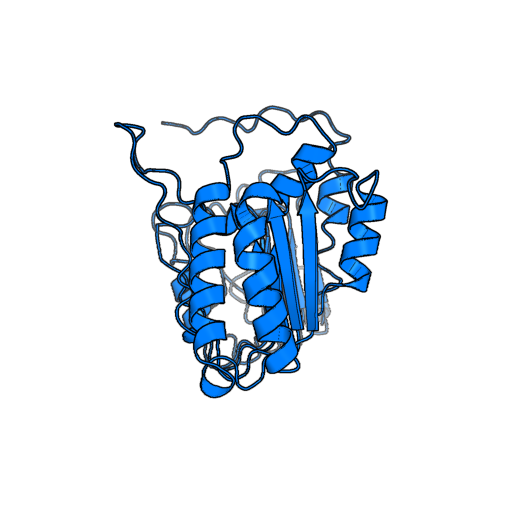1 286 ? 12.950 -8.451 6.941 1.00 43.91 286 SER A C 1
ATOM 2230 O O . SER A 1 286 ? 14.036 -8.419 7.523 1.00 43.91 286 SER A O 1
ATOM 2232 N N . THR A 1 287 ? 12.874 -8.163 5.634 1.00 49.66 287 THR A N 1
ATOM 2233 C CA . THR A 1 287 ? 14.040 -7.796 4.802 1.00 49.66 287 THR A CA 1
ATOM 2234 C C . THR A 1 287 ? 14.578 -6.392 5.103 1.00 49.66 287 THR A C 1
ATOM 2236 O O . THR A 1 287 ? 15.789 -6.167 4.990 1.00 49.66 287 THR A O 1
ATOM 2239 N N . LEU A 1 288 ? 13.730 -5.476 5.591 1.00 48.09 288 LEU A N 1
ATOM 2240 C CA . LEU A 1 288 ? 14.172 -4.208 6.188 1.00 48.09 288 LEU A CA 1
ATOM 2241 C C . LEU A 1 288 ? 14.850 -4.451 7.553 1.00 48.09 288 LEU A C 1
ATOM 2243 O O . LEU A 1 288 ? 15.808 -3.759 7.896 1.00 48.09 288 LEU A O 1
ATOM 2247 N N . CYS A 1 289 ? 14.430 -5.478 8.306 1.00 40.88 289 CYS A N 1
ATOM 2248 C CA . CYS A 1 289 ? 15.045 -5.853 9.588 1.00 40.88 289 CYS A CA 1
ATOM 2249 C C . CYS A 1 289 ? 16.447 -6.483 9.441 1.00 40.88 289 CYS A C 1
ATOM 2251 O O . CYS A 1 289 ? 17.289 -6.314 10.328 1.00 40.88 289 CYS A O 1
ATOM 2253 N N . ALA A 1 290 ? 16.707 -7.215 8.351 1.00 40.22 290 ALA A N 1
ATOM 2254 C CA . ALA A 1 290 ? 17.915 -8.035 8.198 1.00 40.22 290 ALA A CA 1
ATOM 2255 C C . ALA A 1 290 ? 19.144 -7.287 7.637 1.00 40.22 290 ALA A C 1
ATOM 2257 O O . ALA A 1 290 ? 20.273 -7.745 7.809 1.00 40.22 290 ALA A O 1
ATOM 2258 N N . THR A 1 291 ? 18.966 -6.147 6.964 1.00 43.72 291 THR A N 1
ATOM 2259 C CA . THR A 1 291 ? 20.037 -5.520 6.159 1.00 43.72 291 THR A CA 1
ATOM 2260 C C . THR A 1 291 ? 20.903 -4.491 6.893 1.00 43.72 291 THR A C 1
ATOM 2262 O O . THR A 1 291 ? 21.959 -4.121 6.389 1.00 43.72 291 THR A O 1
ATOM 2265 N N . THR A 1 292 ? 20.555 -4.082 8.114 1.00 45.38 292 THR A N 1
ATOM 2266 C CA . THR A 1 292 ? 21.304 -3.048 8.865 1.00 45.38 292 THR A CA 1
ATOM 2267 C C . THR A 1 292 ? 22.433 -3.585 9.756 1.00 45.38 292 THR A C 1
ATOM 2269 O O . THR A 1 292 ? 23.042 -2.828 10.505 1.00 45.38 292 THR A O 1
ATOM 2272 N N . GLY A 1 293 ? 22.776 -4.876 9.653 1.00 38.69 293 GLY A N 1
ATOM 2273 C CA . GLY A 1 293 ? 23.996 -5.433 10.262 1.00 38.69 293 GLY A CA 1
ATOM 2274 C C . GLY A 1 293 ? 25.300 -4.984 9.580 1.00 38.69 293 GLY A C 1
ATOM 2275 O O . GLY A 1 293 ? 26.386 -5.276 10.075 1.00 38.69 293 GLY A O 1
ATOM 2276 N N . VAL A 1 294 ? 25.207 -4.268 8.455 1.00 40.78 294 VAL A N 1
ATOM 2277 C CA . VAL A 1 294 ? 26.336 -3.599 7.801 1.00 40.78 294 VAL A CA 1
ATOM 2278 C C . VAL A 1 294 ? 26.269 -2.125 8.183 1.00 40.78 294 VAL A C 1
ATOM 2280 O O . VAL A 1 294 ? 25.254 -1.478 7.941 1.00 40.78 294 VAL A O 1
ATOM 2283 N N . ALA A 1 295 ? 27.328 -1.617 8.817 1.00 35.00 295 ALA A N 1
ATOM 2284 C CA . ALA A 1 295 ? 27.436 -0.240 9.289 1.00 35.00 295 ALA A CA 1
ATOM 2285 C C . ALA A 1 295 ? 26.897 0.754 8.247 1.00 35.00 295 ALA A C 1
ATOM 2287 O O . ALA A 1 295 ? 27.430 0.851 7.140 1.00 35.00 295 ALA A O 1
ATOM 2288 N N . ALA A 1 296 ? 25.834 1.473 8.609 1.00 35.75 296 ALA A N 1
ATOM 2289 C CA . ALA A 1 296 ? 25.282 2.550 7.809 1.00 35.75 296 ALA A CA 1
ATOM 2290 C C . ALA A 1 296 ? 26.361 3.626 7.620 1.00 35.75 296 ALA A C 1
ATOM 2292 O O . ALA A 1 296 ? 26.625 4.434 8.510 1.00 35.75 296 ALA A O 1
ATOM 2293 N N . GLY A 1 297 ? 27.011 3.626 6.456 1.00 32.59 297 GLY A N 1
ATOM 2294 C CA . GLY A 1 297 ? 27.638 4.838 5.950 1.00 32.59 297 GLY A CA 1
ATOM 2295 C C . GLY A 1 297 ? 26.547 5.903 5.780 1.00 32.59 297 GLY A C 1
ATOM 2296 O O . GLY A 1 297 ? 25.415 5.552 5.432 1.00 32.59 297 GLY A O 1
ATOM 2297 N N . PRO A 1 298 ? 26.834 7.185 6.058 1.00 28.39 298 PRO A N 1
ATOM 2298 C CA . PRO A 1 298 ? 25.831 8.234 5.946 1.00 28.39 298 PRO A CA 1
ATOM 2299 C C . PRO A 1 298 ? 25.255 8.257 4.519 1.00 28.39 298 PRO A C 1
ATOM 2301 O O . PRO A 1 298 ? 26.021 8.093 3.564 1.00 28.39 298 PRO A O 1
ATOM 2304 N N . PRO A 1 299 ? 23.937 8.483 4.339 1.00 33.62 299 PRO A N 1
ATOM 2305 C CA . PRO A 1 299 ? 23.402 8.788 3.023 1.00 33.62 299 PRO A CA 1
ATOM 2306 C C . PRO A 1 299 ? 24.142 10.023 2.514 1.00 33.62 299 PRO A C 1
ATOM 2308 O O . PRO A 1 299 ? 24.230 11.036 3.217 1.00 33.62 299 PRO A O 1
ATOM 2311 N N . SER A 1 300 ? 24.741 9.890 1.330 1.00 29.81 300 SER A N 1
ATOM 2312 C CA . SER A 1 300 ? 25.409 10.989 0.645 1.00 29.81 300 SER A CA 1
ATOM 2313 C C . SER A 1 300 ? 24.450 12.171 0.590 1.00 29.81 300 SER A C 1
ATOM 2315 O O . SER A 1 300 ? 23.333 12.050 0.089 1.00 29.81 300 SER A O 1
ATOM 2317 N N . ALA A 1 301 ? 24.883 13.290 1.162 1.00 30.28 301 ALA A N 1
ATOM 2318 C CA . ALA A 1 301 ? 24.154 14.541 1.145 1.00 30.28 301 ALA A CA 1
ATOM 2319 C C . ALA A 1 301 ? 23.804 14.944 -0.294 1.00 30.28 301 ALA A C 1
ATOM 2321 O O . ALA A 1 301 ? 24.583 14.715 -1.224 1.00 30.28 301 ALA A O 1
ATOM 2322 N N . ALA A 1 302 ? 22.630 15.555 -0.433 1.00 27.58 302 ALA A N 1
ATOM 2323 C CA . ALA A 1 302 ? 22.198 16.261 -1.623 1.00 27.58 302 ALA A CA 1
ATOM 2324 C C . ALA A 1 302 ? 23.290 17.235 -2.096 1.00 27.58 302 ALA A C 1
ATOM 2326 O O . ALA A 1 302 ? 23.846 17.999 -1.302 1.00 27.58 302 ALA A O 1
ATOM 2327 N N . PHE A 1 303 ? 23.583 17.191 -3.394 1.00 27.89 303 PHE A N 1
ATOM 2328 C CA . PHE A 1 303 ? 24.250 18.288 -4.080 1.00 27.89 303 PHE A CA 1
ATOM 2329 C C . PHE A 1 303 ? 23.269 19.465 -4.170 1.00 27.89 303 PHE A C 1
ATOM 2331 O O . PHE A 1 303 ? 22.107 19.270 -4.525 1.00 27.89 303 PHE A O 1
ATOM 2338 N N . VAL A 1 304 ? 23.759 20.648 -3.790 1.00 32.09 304 VAL A N 1
ATOM 2339 C CA . VAL A 1 304 ? 23.156 21.963 -4.076 1.00 32.09 304 VAL A CA 1
ATOM 2340 C C . VAL A 1 304 ? 23.225 22.240 -5.571 1.00 32.09 304 VAL A C 1
ATOM 2342 O O . VAL A 1 304 ? 24.281 21.907 -6.161 1.00 32.09 304 VAL A O 1
#

Secondary structure (DSSP, 8-state):
----GGGGGG--EEEEE-TT---TT---S-TT-B-TT--EEEEEEEEE-S---PPB-TT--EEEEEEEEESSS-SS-S--TT--EEEEEEEEE-TTSPPHHHHHHTTTTT--EEEEES----SS--EEGGG-TT--EEEEEGGGGB---SS--S-----BSEE-S---TT--EEEEE-HHHHHHTTS---TTSPP-HHHHHHHHHHHHHHHHT-GGGSTT--EEEEEEEHHHHHHHHHHHHHHHHHHT-EEEEEEESSSSPS-SSHHHHHHHHHHH-SS-TT--THHHHHGGGS--PPPPPPP-

Foldseek 3Di:
DPDPCVVQQPAQEDAEEDPDDQPVDPPVDDLADANARHAYYAYYQYEAPDANRDHHDQNHAEYEYANYEYAEYEPDDADNQNHAEYHAHQYEYHPHHDFNLVSVLSCLPRHQYYAHYAHHHGDQAARDQQSSQNHAEYHEELRNQFDDDPDPDDDDDGDGSYAQQAHHQNHAEYHYDHLVVVVVVQDPDDPPRDDSLSVLLNVLVSLLNLLVVPCVRVVRYAEYEDEEACVSCVVSVVSNVVSCVVRNHHYYYQHPPDPPHPDDDPVRVLVVCCVRHPDDNPVCCVVVVPPPVPPDDDDPDDDD

pLDDT: mean 82.64, std 17.5, range [27.58, 98.0]

Sequence (304 aa):
MLLHLTVLAHLRKLHICAKSTTCPNLSFFPPAIEFPVLEELSLECTFVDKALGWPRLPALTHLRLQNFDVVEGPLIPKDLPSLRWVELIAVGSQDGTENLVEALYGYADVLERLAISLGCVTTPIVLEISRLKRLKHLALDYNAFIVPPPIPIGTIAVQPGLMIDRLPPTLITLDVLDVIGMFREFRDVDPRWHSTSVVQKVVSDGLVRIFSGGRDSVPCLEALYIEGDGNLWEQSRDELSLSCNALGVKFETLLYGVDPLPFTDGTGLGEQRSHKLGWPSLLDISTLCATTGVAAGPPSAAFV

Radius of gyration: 19.89 Å; chains: 1; bounding box: 51×47×57 Å

Organism: NCBI:txid933084

InterPro domains:
  IPR032675 Leucine-rich repeat domain superfamily [G3DSA:3.80.10.10] (1-178)